Protein AF-A0AAV8V8P8-F1 (afdb_monomer_lite)

InterPro domains:
  IPR036397 Ribonuclease H superfamily [G3DSA:3.30.420.10] (44-244)

Sequence (282 aa):
MKTMDSKDKKLKEDNPQMAYKETILKVTEQTGIGKNTNKIIAEYNRTGQVMEPNLKKLRLSFKEKIDELDKNAIRRKMHEFYRNKELLTLDNVMQAVALYYLDETWINAGDVPEKIWMDTTIKSHRDAFLRDLSTGPANPSGKGKCLIVLHIGSSAGFVPGGLLCFESKKNTADYHDEMNGNTFLDWFKRVLPTLNDNCVIVMDNAPYHSVKMEKIPNTSWRKNEIIDWLPSKGKEIDNTMVKAELLRIVAIEKEKYNKYIIDERPKNRTKLCSDIHHIIEN

Radius of gyration: 30.86 Å; chains: 1; bounding box: 81×38×85 Å

pLDDT: mean 72.91, std 14.62, range [23.72, 94.5]

Foldseek 3Di:
DDALVNVLVVVCVVPVPDDSVVSQVVSCVVPVADPVNSVQVVCCVVPVDRDDPPDDDDDDDPVRVQDVVNVVVVVVVVVVCVVVVHDPDPVVVPVVAFEKEKDKDKAFDQDDPPDDDFDPVQPDPVSCVVVVHDRPDDRPPAQHKIKIWMFMAGPVGTQVLRIDIDIDPDSDPCCDVPPALVVVVVSCVVCVVSDDFQYEYEYAPDVSQQAFPDDQDDPPDDQVVLVVVQVVVVDDDDPVDDSVVSVVVSVVCVVVRSDGPSQVPVPVPGYHYDYPVVVPPD

Organism: NCBI:txid1586481

Secondary structure (DSSP, 8-state):
---HHHHHHHHHHH-TT--HHHHHHHHHHHH---HHHHHHHHHHHHHSS-PPP--------HHHHS-HHHHHHHHHHHHHHHHTT----HHHHHHSSEEEEEEEEEEETT---S-----TT--SHHHHHHTT----SPP--S---EEEEEEEEETTEEPTT--EEEE-SSS-S-GGGTS-HHHHHHHHHHHGGGSPTTEEEEE---TTT--BSSPPP-TTS-HHHHHHHHHHTT----TT--HHHHHHHHHHHHHHH--BHHHHS-TTT-EEEEEHHHHH--

Structure (mmCIF, N/CA/C/O backbone):
data_AF-A0AAV8V8P8-F1
#
_entry.id   AF-A0AAV8V8P8-F1
#
loop_
_atom_site.group_PDB
_atom_site.id
_atom_site.type_symbol
_atom_site.label_atom_id
_atom_site.label_alt_id
_atom_site.label_comp_id
_atom_site.label_asym_id
_atom_site.label_entity_id
_atom_site.label_seq_id
_atom_site.pdbx_PDB_ins_code
_atom_site.Cartn_x
_atom_site.Cartn_y
_atom_site.Cartn_z
_atom_site.occupancy
_atom_site.B_iso_or_equiv
_atom_site.auth_seq_id
_atom_site.auth_comp_id
_atom_site.auth_asym_id
_atom_site.auth_atom_id
_atom_site.pdbx_PDB_model_num
ATOM 1 N N . MET A 1 1 ? 8.733 1.242 51.605 1.00 39.84 1 MET A N 1
ATOM 2 C CA . MET A 1 1 ? 7.415 1.580 51.022 1.00 39.84 1 MET A CA 1
ATOM 3 C C . MET A 1 1 ? 6.427 0.499 51.454 1.00 39.84 1 MET A C 1
ATOM 5 O O . MET A 1 1 ? 6.616 -0.643 51.064 1.00 39.84 1 MET A O 1
ATOM 9 N N . LYS A 1 2 ? 5.470 0.787 52.351 1.00 43.84 2 LYS A N 1
ATOM 10 C CA . LYS A 1 2 ? 4.475 -0.222 52.775 1.00 43.84 2 LYS A CA 1
ATOM 11 C C . LYS A 1 2 ? 3.545 -0.508 51.588 1.00 43.84 2 LYS A C 1
ATOM 13 O O . LYS A 1 2 ? 2.961 0.430 51.051 1.00 43.84 2 LYS A O 1
ATOM 18 N N . THR A 1 3 ? 3.469 -1.762 51.151 1.00 54.25 3 THR A N 1
ATOM 19 C CA . THR A 1 3 ? 2.645 -2.208 50.015 1.00 54.25 3 THR A CA 1
ATOM 20 C C . THR A 1 3 ? 1.151 -2.016 50.312 1.00 54.25 3 THR A C 1
ATOM 22 O O . THR A 1 3 ? 0.749 -2.006 51.477 1.00 54.25 3 THR A O 1
ATOM 25 N N . MET A 1 4 ? 0.308 -1.862 49.280 1.00 54.81 4 MET A N 1
ATOM 26 C CA . MET A 1 4 ? -1.157 -1.782 49.454 1.00 54.81 4 MET A CA 1
ATOM 27 C C . MET A 1 4 ? -1.722 -2.989 50.206 1.00 54.81 4 MET A C 1
ATOM 29 O O . MET A 1 4 ? -2.633 -2.814 50.998 1.00 54.81 4 MET A O 1
ATOM 33 N N . ASP A 1 5 ? -1.080 -4.152 50.098 1.00 58.19 5 ASP A N 1
ATOM 34 C CA . ASP A 1 5 ? -1.428 -5.375 50.830 1.00 58.19 5 ASP A CA 1
ATOM 35 C C . ASP A 1 5 ? -1.358 -5.206 52.369 1.00 58.19 5 ASP A C 1
ATOM 37 O O . ASP A 1 5 ? -2.164 -5.759 53.116 1.00 58.19 5 ASP A O 1
ATOM 41 N N . SER A 1 6 ? -0.447 -4.354 52.862 1.00 61.56 6 SER A N 1
ATOM 42 C CA . SER A 1 6 ? -0.370 -3.961 54.279 1.00 61.56 6 SER A CA 1
ATOM 43 C C . SER A 1 6 ? -1.473 -2.977 54.685 1.00 61.56 6 SER A C 1
ATOM 45 O O . SER A 1 6 ? -1.826 -2.928 55.864 1.00 61.56 6 SER A O 1
ATOM 47 N N . LYS A 1 7 ? -1.988 -2.169 53.752 1.00 66.06 7 LYS A N 1
ATOM 48 C CA . LYS A 1 7 ? -3.050 -1.185 54.011 1.00 66.06 7 LYS A CA 1
ATOM 49 C C . LYS A 1 7 ? -4.440 -1.807 53.883 1.00 66.06 7 LYS A C 1
ATOM 51 O O . LYS A 1 7 ? -5.289 -1.506 54.709 1.00 66.06 7 LYS A O 1
ATOM 56 N N . ASP A 1 8 ? -4.637 -2.707 52.921 1.00 68.12 8 ASP A N 1
ATOM 57 C CA . ASP A 1 8 ? -5.865 -3.481 52.722 1.00 68.12 8 ASP A CA 1
ATOM 58 C C . ASP A 1 8 ? -6.156 -4.373 53.938 1.00 68.12 8 ASP A C 1
ATOM 60 O O . ASP A 1 8 ? -7.276 -4.368 54.446 1.00 68.12 8 ASP A O 1
ATOM 64 N N . LYS A 1 9 ? -5.139 -5.087 54.456 1.00 69.00 9 LYS A N 1
ATOM 65 C CA . LYS A 1 9 ? -5.263 -5.887 55.690 1.00 69.00 9 LYS A CA 1
ATOM 66 C C . LYS A 1 9 ? -5.630 -5.027 56.893 1.00 69.00 9 LYS A C 1
ATOM 68 O O . LYS A 1 9 ? -6.594 -5.343 57.579 1.00 69.00 9 LYS A O 1
ATOM 73 N N . LYS A 1 10 ? -4.939 -3.898 57.075 1.00 73.50 10 LYS A N 1
ATOM 74 C CA . LYS A 1 10 ? -5.210 -2.968 58.175 1.00 73.50 10 LYS A CA 1
ATOM 75 C C . LYS A 1 10 ? -6.616 -2.353 58.092 1.00 73.50 10 LYS A C 1
ATOM 77 O O . LYS A 1 10 ? -7.323 -2.324 59.087 1.00 73.50 10 LYS A O 1
ATOM 82 N N . LEU A 1 11 ? -7.075 -1.940 56.904 1.00 71.69 11 LEU A N 1
ATOM 83 C CA . LEU A 1 11 ? -8.433 -1.402 56.722 1.00 71.69 11 LEU A CA 1
ATOM 84 C C . LEU A 1 11 ? -9.529 -2.431 57.023 1.00 71.69 11 LEU A C 1
ATOM 86 O O . LEU A 1 11 ? -10.612 -2.055 57.470 1.00 71.69 11 LEU A O 1
ATOM 90 N N . LYS A 1 12 ? -9.266 -3.707 56.728 1.00 70.75 12 LYS A N 1
ATOM 91 C CA . LYS A 1 12 ? -10.207 -4.808 56.949 1.00 70.75 12 LYS A CA 1
ATOM 92 C C . LYS A 1 12 ? -10.205 -5.286 58.405 1.00 70.75 12 LYS A C 1
ATOM 94 O O . LYS A 1 12 ? -11.252 -5.690 58.895 1.00 70.75 12 LYS A O 1
ATOM 99 N N . GLU A 1 13 ? -9.064 -5.196 59.089 1.00 76.12 13 GLU A N 1
ATOM 100 C CA . GLU A 1 13 ? -8.956 -5.358 60.546 1.00 76.12 13 GLU A CA 1
ATOM 101 C C . GLU A 1 13 ? -9.718 -4.244 61.281 1.00 76.12 13 GLU A C 1
ATOM 103 O O . GLU A 1 13 ? -10.496 -4.537 62.185 1.00 76.12 13 GLU A O 1
ATOM 108 N N . ASP A 1 14 ? -9.581 -2.993 60.827 1.00 78.25 14 ASP A N 1
ATOM 109 C CA . ASP A 1 14 ? -10.276 -1.836 61.407 1.00 78.25 14 ASP A CA 1
ATOM 110 C C . ASP A 1 14 ? -11.789 -1.819 61.077 1.00 78.25 14 ASP A C 1
ATOM 112 O O . ASP A 1 14 ? -12.570 -1.196 61.793 1.00 78.25 14 ASP A O 1
ATOM 116 N N . ASN A 1 15 ? -12.230 -2.480 59.994 1.00 77.94 15 ASN A N 1
ATOM 117 C CA . ASN A 1 15 ? -13.639 -2.545 59.569 1.00 77.94 15 ASN A CA 1
ATOM 118 C C . ASN A 1 15 ? -14.031 -3.942 59.031 1.00 77.94 15 ASN A C 1
ATOM 120 O O . ASN A 1 15 ? -14.140 -4.129 57.813 1.00 77.94 15 ASN A O 1
ATOM 124 N N . PRO A 1 16 ? -14.327 -4.918 59.910 1.00 75.75 16 PRO A N 1
ATOM 125 C CA . PRO A 1 16 ? -14.522 -6.323 59.524 1.00 75.75 16 PRO A CA 1
ATOM 126 C C . PRO A 1 16 ? -15.724 -6.589 58.602 1.00 75.75 16 PRO A C 1
ATOM 128 O O . PRO A 1 16 ? -15.720 -7.548 57.835 1.00 75.75 16 PRO A O 1
ATOM 131 N N . GLN A 1 17 ? -16.754 -5.740 58.676 1.00 81.19 17 GLN A N 1
ATOM 132 C CA . GLN A 1 17 ? -18.004 -5.845 57.905 1.00 81.19 17 GLN A CA 1
ATOM 133 C C . GLN A 1 17 ? -17.914 -5.195 56.509 1.00 81.19 17 GLN A C 1
ATOM 135 O O . GLN A 1 17 ? -18.845 -5.304 55.715 1.00 81.19 17 GLN A O 1
ATOM 140 N N . MET A 1 18 ? -16.814 -4.501 56.195 1.00 76.88 18 MET A N 1
ATOM 141 C CA . MET A 1 18 ? -16.656 -3.781 54.931 1.00 76.88 18 MET A CA 1
ATOM 142 C C . MET A 1 18 ? -16.593 -4.744 53.742 1.00 76.88 18 MET A C 1
ATOM 144 O O . MET A 1 18 ? -15.775 -5.669 53.701 1.00 76.88 18 MET A O 1
ATOM 148 N N . ALA A 1 19 ? -17.406 -4.475 52.718 1.00 76.12 19 ALA A N 1
ATOM 149 C CA . ALA A 1 19 ? -17.355 -5.234 51.481 1.00 76.12 19 ALA A CA 1
ATOM 150 C C . ALA A 1 19 ? -15.997 -5.035 50.792 1.00 76.12 19 ALA A C 1
ATOM 152 O O . ALA A 1 19 ? -15.529 -3.916 50.594 1.00 76.12 19 ALA A O 1
ATOM 153 N N . TYR A 1 20 ? -15.384 -6.126 50.332 1.00 71.69 20 TYR A N 1
ATOM 154 C CA . TYR A 1 20 ? -14.058 -6.105 49.700 1.00 71.69 20 TYR A CA 1
ATOM 155 C C . TYR A 1 20 ? -13.953 -5.113 48.524 1.00 71.69 20 TYR A C 1
ATOM 157 O O . TYR A 1 20 ? -12.911 -4.502 48.291 1.00 71.69 20 TYR A O 1
ATOM 165 N N . LYS A 1 21 ? -15.056 -4.906 47.790 1.00 72.94 21 LYS A N 1
ATOM 166 C CA . LYS A 1 21 ? -15.136 -3.925 46.699 1.00 72.94 21 LYS A CA 1
ATOM 167 C C . LYS A 1 21 ? -14.911 -2.490 47.195 1.00 72.94 21 LYS A C 1
ATOM 169 O O . LYS A 1 21 ? -14.215 -1.741 46.511 1.00 72.94 21 LYS A O 1
ATOM 174 N N . GLU A 1 22 ? -15.459 -2.144 48.358 1.00 76.81 22 GLU A N 1
ATOM 175 C CA . GLU A 1 22 ? -15.323 -0.833 49.004 1.00 76.81 22 GLU A CA 1
ATOM 176 C C . GLU A 1 22 ? -13.938 -0.647 49.618 1.00 76.81 22 GLU A C 1
ATOM 178 O O . GLU A 1 22 ? -13.358 0.430 49.487 1.00 76.81 22 GLU A O 1
ATOM 183 N N . THR A 1 23 ? -13.365 -1.705 50.205 1.00 73.12 23 THR A N 1
ATOM 184 C CA . THR A 1 23 ? -11.986 -1.680 50.717 1.00 73.12 23 THR A CA 1
ATOM 185 C C . THR A 1 23 ? -11.019 -1.273 49.617 1.00 73.12 23 THR A C 1
ATOM 187 O O . THR A 1 23 ? -10.239 -0.340 49.792 1.00 73.12 23 THR A O 1
ATOM 190 N N . ILE A 1 24 ? -11.124 -1.897 48.438 1.00 70.00 24 ILE A N 1
ATOM 191 C CA . ILE A 1 24 ? -10.197 -1.564 47.361 1.00 70.00 24 ILE A CA 1
ATOM 192 C C . ILE A 1 24 ? -10.459 -0.169 46.778 1.00 70.00 24 ILE A C 1
ATOM 194 O O . ILE A 1 24 ? -9.511 0.480 46.345 1.00 70.00 24 ILE A O 1
ATOM 198 N N . LEU A 1 25 ? -11.705 0.318 46.754 1.00 74.31 25 LEU A N 1
ATOM 199 C CA . LEU A 1 25 ? -11.990 1.698 46.335 1.00 74.31 25 LEU A CA 1
ATOM 200 C C . LEU A 1 25 ? -11.293 2.702 47.262 1.00 74.31 25 LEU A C 1
ATOM 202 O O . LEU A 1 25 ? -10.517 3.522 46.779 1.00 74.31 25 LEU A O 1
ATOM 206 N N . LYS A 1 26 ? -11.448 2.547 48.583 1.00 75.31 26 LYS A N 1
ATOM 207 C CA . LYS A 1 26 ? -10.780 3.402 49.580 1.00 75.31 26 LYS A CA 1
ATOM 208 C C . LYS A 1 26 ? -9.260 3.322 49.500 1.00 75.31 26 LYS A C 1
ATOM 210 O O . LYS A 1 26 ? -8.575 4.333 49.622 1.00 75.31 26 LYS A O 1
ATOM 215 N N . VAL A 1 27 ? -8.706 2.132 49.279 1.00 71.25 27 VAL A N 1
ATOM 216 C CA .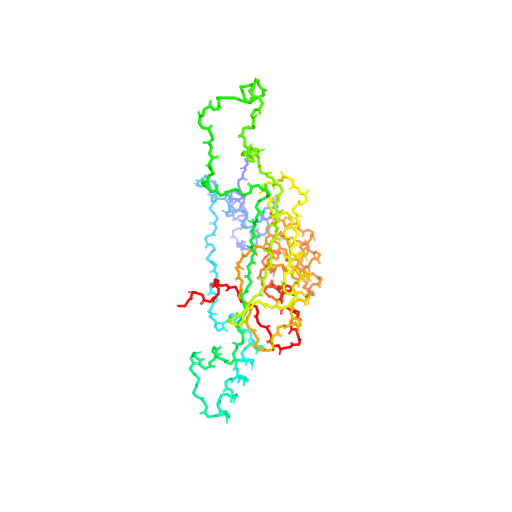 VAL A 1 27 ? -7.251 1.962 49.183 1.00 71.25 27 VAL A CA 1
ATOM 217 C C . VAL A 1 27 ? -6.719 2.508 47.854 1.00 71.25 27 VAL A C 1
ATOM 219 O O . VAL A 1 27 ? -5.645 3.108 47.841 1.00 71.25 27 VAL A O 1
ATOM 222 N N . THR A 1 28 ? -7.496 2.433 46.769 1.00 72.12 28 THR A N 1
ATOM 223 C CA . THR A 1 28 ? -7.194 3.116 45.496 1.00 72.12 28 THR A CA 1
ATOM 224 C C . THR A 1 28 ? -7.198 4.637 45.678 1.00 72.12 28 THR A C 1
ATOM 226 O O . THR A 1 28 ? -6.246 5.287 45.258 1.00 72.12 28 THR A O 1
ATOM 229 N N . GLU A 1 29 ? -8.193 5.205 46.366 1.00 75.38 29 GLU A N 1
ATOM 230 C CA . GLU A 1 29 ? -8.259 6.645 46.677 1.00 75.38 29 GLU A CA 1
ATOM 231 C C . GLU A 1 29 ? -7.086 7.113 47.550 1.00 75.38 29 GLU A C 1
ATOM 233 O O . GLU A 1 29 ? -6.469 8.135 47.268 1.00 75.38 29 GLU A O 1
ATOM 238 N N . GLN A 1 30 ? -6.721 6.346 48.582 1.00 72.81 30 GLN A N 1
ATOM 239 C CA . GLN A 1 30 ? -5.635 6.707 49.504 1.00 72.81 30 GLN A CA 1
ATOM 240 C C . GLN A 1 30 ? -4.229 6.581 48.909 1.00 72.81 30 GLN A C 1
ATOM 242 O O . GLN A 1 30 ? -3.272 7.123 49.465 1.00 72.81 30 GLN A O 1
ATOM 247 N N . THR A 1 31 ? -4.059 5.791 47.850 1.00 69.94 31 THR A N 1
ATOM 248 C CA . THR A 1 31 ? -2.734 5.501 47.277 1.00 69.94 31 THR A CA 1
ATOM 249 C C . THR A 1 31 ? -2.553 6.017 45.859 1.00 69.94 31 THR A C 1
ATOM 251 O O . THR A 1 31 ? -1.415 6.114 45.410 1.00 69.94 31 THR A O 1
ATOM 254 N N . GLY A 1 32 ? -3.642 6.332 45.155 1.00 70.19 32 GLY A N 1
ATOM 255 C CA . GLY A 1 32 ? -3.633 6.695 43.740 1.00 70.19 32 GLY A CA 1
ATOM 256 C C . GLY A 1 32 ? -3.287 5.537 42.794 1.00 70.19 32 GLY A C 1
ATOM 257 O O . GLY A 1 32 ? -3.106 5.764 41.600 1.00 70.19 32 GLY A O 1
ATOM 258 N N . ILE A 1 33 ? -3.168 4.299 43.289 1.00 68.94 33 ILE A N 1
ATOM 259 C CA . ILE A 1 33 ? -2.729 3.139 42.501 1.00 68.94 33 ILE A CA 1
ATOM 260 C C . ILE A 1 33 ? -3.937 2.250 42.183 1.00 68.94 33 ILE A C 1
ATOM 262 O O . ILE A 1 33 ? -4.624 1.758 43.073 1.00 68.94 33 ILE A O 1
ATOM 266 N N . GLY A 1 34 ? -4.198 2.015 40.895 1.00 68.56 34 GLY A N 1
ATOM 267 C CA . GLY A 1 34 ? -5.320 1.187 40.444 1.00 68.56 34 GLY A CA 1
ATOM 268 C C . GLY A 1 34 ? -5.147 -0.317 40.714 1.00 68.56 34 GLY A C 1
ATOM 269 O O . GLY A 1 34 ? -4.036 -0.848 40.763 1.00 68.56 34 GLY A O 1
ATOM 270 N N . LYS A 1 35 ? -6.274 -1.043 40.797 1.00 65.94 35 LYS A N 1
ATOM 271 C CA . LYS A 1 35 ? -6.347 -2.505 41.036 1.00 65.94 35 LYS A CA 1
ATOM 272 C C . LYS A 1 35 ? -5.410 -3.348 40.164 1.00 65.94 35 LYS A C 1
ATOM 274 O O . LYS A 1 35 ? -4.769 -4.269 40.663 1.00 65.94 35 LYS A O 1
ATOM 279 N N . ASN A 1 36 ? -5.351 -3.062 38.864 1.00 64.06 36 ASN A N 1
ATOM 280 C CA . ASN A 1 36 ? -4.529 -3.830 37.925 1.00 64.06 36 ASN A CA 1
ATOM 281 C C . ASN A 1 36 ? -3.036 -3.536 38.107 1.00 64.06 36 ASN A C 1
ATOM 283 O O . ASN A 1 36 ? -2.225 -4.454 38.040 1.00 64.06 36 ASN A O 1
ATOM 287 N N . THR A 1 37 ? -2.685 -2.289 38.424 1.00 66.31 37 THR A N 1
ATOM 288 C CA . THR A 1 37 ? -1.310 -1.876 38.724 1.00 66.31 37 THR A CA 1
ATOM 289 C C . THR A 1 37 ? -0.774 -2.604 39.953 1.00 66.31 37 THR A C 1
ATOM 291 O O . THR A 1 37 ? 0.359 -3.065 39.943 1.00 66.31 37 THR A O 1
ATOM 294 N N . ASN A 1 38 ? -1.606 -2.816 40.976 1.00 66.75 38 ASN A N 1
ATOM 295 C CA . ASN A 1 38 ? -1.227 -3.627 42.134 1.00 66.75 38 ASN A CA 1
ATOM 296 C C . ASN A 1 38 ? -0.949 -5.085 41.801 1.00 66.75 38 ASN A C 1
ATOM 298 O O . ASN A 1 38 ? -0.003 -5.650 42.340 1.00 66.75 38 ASN A O 1
ATOM 302 N N . LYS A 1 39 ? -1.758 -5.702 40.932 1.00 67.81 39 LYS A N 1
ATOM 303 C CA . LYS A 1 39 ? -1.506 -7.082 40.497 1.00 67.81 39 LYS A CA 1
ATOM 304 C C . LYS A 1 39 ? -0.151 -7.190 39.802 1.00 67.81 39 LYS A C 1
ATOM 306 O O . LYS A 1 39 ? 0.613 -8.090 40.125 1.00 67.81 39 LYS A O 1
ATOM 311 N N . ILE A 1 40 ? 0.164 -6.221 38.942 1.00 68.56 40 ILE A N 1
ATOM 312 C CA . ILE A 1 40 ? 1.447 -6.131 38.235 1.00 68.56 40 ILE A CA 1
ATOM 313 C C . ILE A 1 40 ? 2.608 -5.913 39.222 1.00 68.56 40 ILE A C 1
ATOM 315 O O . ILE A 1 40 ? 3.623 -6.596 39.141 1.00 68.56 40 ILE A O 1
ATOM 319 N N . ILE A 1 41 ? 2.455 -5.013 40.199 1.00 69.75 41 ILE A N 1
ATOM 320 C CA . ILE A 1 41 ? 3.472 -4.759 41.236 1.00 69.75 41 ILE A CA 1
ATOM 321 C C . ILE A 1 41 ? 3.673 -5.992 42.131 1.00 69.75 41 ILE A C 1
ATOM 323 O O . ILE A 1 41 ? 4.802 -6.316 42.490 1.00 69.75 41 ILE A O 1
ATOM 327 N N . ALA A 1 42 ? 2.600 -6.694 42.500 1.00 70.81 42 ALA A N 1
ATOM 328 C CA . ALA A 1 42 ? 2.674 -7.914 43.300 1.00 70.81 42 ALA A CA 1
ATOM 329 C C . ALA A 1 42 ? 3.352 -9.060 42.533 1.00 70.81 42 ALA A C 1
ATOM 331 O O . ALA A 1 42 ? 4.157 -9.791 43.107 1.00 70.81 42 ALA A O 1
ATOM 332 N N . GLU A 1 43 ? 3.068 -9.193 41.236 1.00 73.69 43 GLU A N 1
ATOM 333 C CA . GLU A 1 43 ? 3.738 -10.141 40.344 1.00 73.69 43 GLU A CA 1
ATOM 334 C C . GLU A 1 43 ? 5.238 -9.844 40.235 1.00 73.69 43 GLU A C 1
ATOM 336 O O . GLU A 1 43 ? 6.054 -10.745 40.454 1.00 73.69 43 GLU A O 1
ATOM 341 N N . TYR A 1 44 ? 5.593 -8.575 40.018 1.00 74.25 44 TYR A N 1
ATOM 342 C CA . TYR A 1 44 ? 6.978 -8.112 39.974 1.00 74.25 44 TYR A CA 1
ATOM 343 C C . TYR A 1 44 ? 7.717 -8.374 41.290 1.00 74.25 44 TYR A C 1
ATOM 345 O O . TYR A 1 44 ? 8.795 -8.959 41.287 1.00 74.25 44 TYR A O 1
ATOM 353 N N . ASN A 1 45 ? 7.121 -8.022 42.433 1.00 74.06 45 ASN A N 1
ATOM 354 C CA . ASN A 1 45 ? 7.734 -8.244 43.746 1.00 74.06 45 ASN A CA 1
ATOM 355 C C . ASN A 1 45 ? 7.938 -9.734 44.066 1.00 74.06 45 ASN A C 1
ATOM 357 O O . ASN A 1 45 ? 8.834 -10.072 44.834 1.00 74.06 45 ASN A O 1
ATOM 361 N N . ARG A 1 46 ? 7.108 -10.626 43.506 1.00 73.62 46 ARG A N 1
ATOM 362 C CA . ARG A 1 46 ? 7.202 -12.076 43.730 1.00 73.62 46 ARG A CA 1
ATOM 363 C C . ARG A 1 46 ? 8.223 -12.754 42.821 1.00 73.62 46 ARG A C 1
ATOM 365 O O . ARG A 1 46 ? 8.847 -13.723 43.236 1.00 73.62 46 ARG A O 1
ATOM 372 N N . THR A 1 47 ? 8.333 -12.309 41.574 1.00 74.62 47 THR A N 1
ATOM 373 C CA . THR A 1 47 ? 9.062 -13.043 40.524 1.00 74.62 47 THR A CA 1
ATOM 374 C C . THR A 1 47 ? 10.277 -12.297 39.979 1.00 74.62 47 THR A C 1
ATOM 376 O O . THR A 1 47 ? 11.077 -12.884 39.258 1.00 74.62 47 THR A O 1
ATOM 379 N N . GLY A 1 48 ? 10.435 -11.016 40.319 1.00 74.75 48 GLY A N 1
ATOM 380 C CA . GLY A 1 48 ? 11.484 -10.144 39.789 1.00 74.75 48 GLY A CA 1
ATOM 381 C C . GLY A 1 48 ? 11.277 -9.724 38.330 1.00 74.75 48 GLY A C 1
ATOM 382 O O . GLY A 1 48 ? 12.102 -8.985 37.799 1.00 74.75 48 GLY A O 1
ATOM 383 N N . GLN A 1 49 ? 10.202 -10.172 37.671 1.00 68.69 49 GLN A N 1
ATOM 384 C CA . GLN A 1 49 ? 9.871 -9.852 36.281 1.00 68.69 49 GLN A CA 1
ATOM 385 C C . GLN A 1 49 ? 8.360 -9.613 36.136 1.00 68.69 49 GLN A C 1
ATOM 387 O O . GLN A 1 49 ? 7.564 -10.126 36.914 1.00 68.69 49 GLN A O 1
ATOM 392 N N . VAL A 1 50 ? 7.949 -8.806 35.156 1.00 68.69 50 VAL A N 1
ATOM 393 C CA . VAL A 1 50 ? 6.537 -8.689 34.750 1.00 68.69 50 VAL A CA 1
ATOM 394 C C . VAL A 1 50 ? 6.403 -9.410 33.423 1.00 68.69 50 VAL A C 1
ATOM 396 O O . VAL A 1 50 ? 7.067 -9.026 32.460 1.00 68.69 50 VAL A O 1
ATOM 399 N N . MET A 1 51 ? 5.575 -10.450 33.363 1.00 56.59 51 MET A N 1
ATOM 400 C CA . MET A 1 51 ? 5.333 -11.146 32.106 1.00 56.59 51 MET A CA 1
ATOM 401 C C . MET A 1 51 ? 4.207 -10.477 31.325 1.00 56.59 51 MET A C 1
ATOM 403 O O . MET A 1 51 ? 3.132 -10.197 31.858 1.00 56.59 51 MET A O 1
ATOM 407 N N . GLU A 1 52 ? 4.434 -10.232 30.035 1.00 55.22 52 GLU A N 1
ATOM 408 C CA . GLU A 1 52 ? 3.356 -9.788 29.159 1.00 55.22 52 GLU A CA 1
ATOM 409 C C . GLU A 1 52 ? 2.303 -10.900 29.014 1.00 55.22 52 GLU A C 1
ATOM 411 O O . GLU A 1 52 ? 2.649 -12.072 28.821 1.00 55.22 52 GLU A O 1
ATOM 416 N N . PRO A 1 53 ? 1.002 -10.571 29.098 1.00 59.09 53 PRO A N 1
ATOM 417 C CA . PRO A 1 53 ? -0.045 -11.549 28.868 1.00 59.09 53 PRO A CA 1
ATOM 418 C C . PRO A 1 53 ? 0.039 -12.066 27.427 1.00 59.09 53 PRO A C 1
ATOM 420 O O . PRO A 1 53 ? 0.046 -11.287 26.476 1.00 59.09 53 PRO A O 1
ATOM 423 N N . ASN A 1 54 ? 0.050 -13.391 27.266 1.00 52.00 54 ASN A N 1
ATOM 424 C CA . ASN A 1 54 ? 0.032 -14.054 25.961 1.00 52.00 54 ASN A CA 1
ATOM 425 C C . ASN A 1 54 ? -1.298 -13.789 25.227 1.00 52.00 54 ASN A C 1
ATOM 427 O O . ASN A 1 54 ? -2.241 -14.582 25.294 1.00 52.00 54 ASN A O 1
ATOM 431 N N . LEU A 1 55 ? -1.383 -12.666 24.515 1.00 54.84 55 LEU A N 1
ATOM 432 C CA . LEU A 1 55 ? -2.493 -12.343 23.623 1.00 54.84 55 LEU A CA 1
ATOM 433 C C . LEU A 1 55 ? -2.324 -13.132 22.317 1.00 54.84 55 LEU A C 1
ATOM 435 O O . LEU A 1 55 ? -1.475 -12.812 21.487 1.00 54.84 55 LEU A O 1
ATOM 439 N N . LYS A 1 56 ? -3.143 -14.166 22.100 1.00 49.19 56 LYS A N 1
ATOM 440 C CA . LYS A 1 56 ? -3.207 -14.840 20.794 1.00 49.19 56 LYS A CA 1
ATOM 441 C C . LYS A 1 56 ? -3.957 -13.946 19.804 1.00 49.19 56 LYS A C 1
ATOM 443 O O . LYS A 1 56 ? -5.102 -13.574 20.051 1.00 49.19 56 LYS A O 1
ATOM 448 N N . LYS A 1 57 ? -3.321 -13.615 18.675 1.00 48.19 57 LYS A N 1
ATOM 449 C CA . LYS A 1 57 ? -3.965 -12.909 17.556 1.00 48.19 57 LYS A CA 1
ATOM 450 C C . LYS A 1 57 ? -5.171 -13.731 17.092 1.00 48.19 57 LYS A C 1
ATOM 452 O O . LYS A 1 57 ? -5.007 -14.887 16.704 1.00 48.19 57 LYS A O 1
ATOM 457 N N . LEU A 1 58 ? -6.369 -13.149 17.147 1.00 52.28 58 LEU A N 1
ATOM 458 C CA . LEU A 1 58 ? -7.580 -13.795 16.647 1.00 52.28 58 LEU A CA 1
ATOM 459 C C . LEU A 1 58 ? -7.430 -13.961 15.126 1.00 52.28 58 LEU A C 1
ATOM 461 O O . LEU A 1 58 ? -7.402 -12.974 14.390 1.00 52.28 58 LEU A O 1
ATOM 465 N N . ARG A 1 59 ? -7.256 -15.196 14.652 1.00 50.72 59 ARG A N 1
ATOM 466 C CA . ARG A 1 59 ? -7.294 -15.494 13.218 1.00 50.72 59 ARG A CA 1
ATOM 467 C C . ARG A 1 59 ? -8.758 -15.612 12.813 1.00 50.72 59 ARG A C 1
ATOM 469 O O . ARG A 1 59 ? -9.409 -16.586 13.168 1.00 50.72 59 ARG A O 1
ATOM 476 N N . LEU A 1 60 ? -9.255 -14.606 12.102 1.00 57.00 60 LEU A N 1
ATOM 477 C CA . LEU A 1 60 ? -10.579 -14.641 11.486 1.00 57.00 60 LEU A CA 1
ATOM 478 C C . LEU A 1 60 ? -10.611 -15.703 10.382 1.00 57.00 60 LEU A C 1
ATOM 480 O O . LEU A 1 60 ? -9.647 -15.846 9.619 1.00 57.00 60 LEU A O 1
ATOM 484 N N . SER A 1 61 ? -11.717 -16.434 10.295 1.00 54.44 61 SER A N 1
ATOM 485 C CA . SER A 1 61 ? -11.985 -17.377 9.211 1.00 54.44 61 SER A CA 1
ATOM 486 C C . SER A 1 6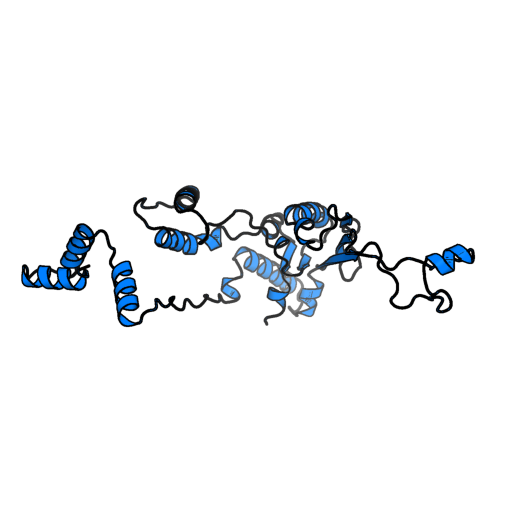1 ? -12.215 -16.640 7.888 1.00 54.44 61 SER A C 1
ATOM 488 O O . SER A 1 61 ? -12.578 -15.465 7.860 1.00 54.44 61 SER A O 1
ATOM 490 N N . PHE A 1 62 ? -12.039 -17.333 6.762 1.00 53.94 62 PHE A N 1
ATOM 491 C CA . PHE A 1 62 ? -12.245 -16.768 5.421 1.00 53.94 62 PHE A CA 1
ATOM 492 C C . PHE A 1 62 ? -13.615 -16.083 5.257 1.00 53.94 62 PHE A C 1
ATOM 494 O O . PHE A 1 62 ? -13.699 -14.981 4.724 1.00 53.94 62 PHE A O 1
ATOM 501 N N . LYS A 1 63 ? -14.686 -16.677 5.803 1.00 57.50 63 LYS A N 1
ATOM 502 C CA . LYS A 1 63 ? -16.041 -16.096 5.768 1.00 57.50 63 LYS A CA 1
ATOM 503 C C . LYS A 1 63 ? -16.174 -14.782 6.537 1.00 57.50 63 LYS A C 1
ATOM 505 O O . LYS A 1 63 ? -17.056 -13.995 6.211 1.00 57.50 63 LYS A O 1
ATOM 510 N N . GLU A 1 64 ? -15.349 -14.581 7.559 1.00 59.06 64 GLU A N 1
ATOM 511 C CA . GLU A 1 64 ? -15.332 -13.367 8.381 1.00 59.06 64 GLU A CA 1
ATOM 512 C C . GLU A 1 64 ? -14.438 -12.278 7.774 1.00 59.06 64 GLU A C 1
ATOM 514 O O . GLU A 1 64 ? -14.609 -11.109 8.102 1.00 59.06 64 GLU A O 1
ATOM 519 N N . LYS A 1 65 ? -13.508 -12.652 6.882 1.00 59.59 65 LYS A N 1
ATOM 520 C CA . LYS A 1 65 ? -12.660 -11.714 6.129 1.00 59.59 65 LYS A CA 1
ATOM 521 C C . LYS A 1 65 ? -13.365 -11.110 4.913 1.00 59.59 65 LYS A C 1
ATOM 523 O O . LYS A 1 65 ? -13.019 -10.007 4.521 1.00 59.59 65 LYS A O 1
ATOM 528 N N . ILE A 1 66 ? -14.311 -11.838 4.320 1.00 63.94 66 ILE A N 1
ATOM 529 C CA . ILE A 1 66 ? -15.069 -11.391 3.146 1.00 63.94 66 ILE A CA 1
ATOM 530 C C . ILE A 1 66 ? -16.269 -10.567 3.608 1.00 63.94 66 ILE A C 1
ATOM 532 O O . ILE A 1 66 ? -17.149 -11.081 4.312 1.00 63.94 66 ILE A O 1
ATOM 536 N N . ASP A 1 67 ? -16.329 -9.305 3.189 1.00 67.69 67 ASP A N 1
ATOM 537 C CA . ASP A 1 67 ? -17.440 -8.424 3.534 1.00 67.69 67 ASP A CA 1
ATOM 538 C C . ASP A 1 67 ? -18.718 -8.753 2.722 1.00 67.69 67 ASP A C 1
ATOM 540 O O . ASP A 1 67 ? -18.733 -9.603 1.827 1.00 67.69 67 ASP A O 1
ATOM 544 N N . GLU A 1 68 ? -19.858 -8.136 3.052 1.00 66.44 68 GLU A N 1
ATOM 545 C CA . GLU A 1 68 ? -21.096 -8.393 2.293 1.00 66.44 68 GLU A CA 1
ATOM 546 C C . GLU A 1 68 ? -21.051 -7.864 0.851 1.00 66.44 68 GLU A C 1
ATOM 548 O O . GLU A 1 68 ? -21.780 -8.370 -0.006 1.00 66.44 68 GLU A O 1
ATOM 553 N N . LEU A 1 69 ? -20.210 -6.875 0.547 1.00 56.03 69 LEU A N 1
ATOM 554 C CA . LEU A 1 69 ? -20.046 -6.367 -0.814 1.00 56.03 69 LEU A CA 1
ATOM 555 C C . LEU A 1 69 ? -19.305 -7.393 -1.679 1.00 56.03 69 LEU A C 1
ATOM 557 O O . LEU A 1 69 ? -19.779 -7.710 -2.773 1.00 56.03 69 LEU A O 1
ATOM 561 N N . ASP A 1 70 ? -18.234 -7.981 -1.157 1.00 64.25 70 ASP A N 1
ATOM 562 C CA . ASP A 1 70 ? -17.464 -9.052 -1.782 1.00 64.25 70 ASP A CA 1
ATOM 563 C C . ASP A 1 70 ? -18.327 -10.301 -1.979 1.00 64.25 70 ASP A C 1
ATOM 565 O O . ASP A 1 70 ? -18.386 -10.861 -3.078 1.00 64.25 70 ASP A O 1
ATOM 569 N N . LYS A 1 71 ? -19.108 -10.698 -0.961 1.00 67.25 71 LYS A N 1
ATOM 570 C CA . LYS A 1 71 ? -20.082 -11.799 -1.103 1.00 67.25 71 LYS A CA 1
ATOM 571 C C . LYS A 1 71 ? -21.102 -11.513 -2.200 1.00 67.25 71 LYS A C 1
ATOM 573 O O . LYS A 1 71 ? -21.484 -12.426 -2.932 1.00 67.25 71 LYS A O 1
ATOM 578 N N . ASN A 1 72 ? -21.550 -10.266 -2.340 1.00 64.56 72 ASN A N 1
ATOM 579 C CA . ASN A 1 72 ? -22.475 -9.874 -3.401 1.00 64.56 72 ASN A CA 1
ATOM 580 C C . ASN A 1 72 ? -21.818 -9.877 -4.788 1.00 64.56 72 ASN A C 1
ATOM 582 O O . ASN A 1 72 ? -22.477 -10.252 -5.761 1.00 64.56 72 ASN A O 1
ATOM 586 N N . ALA A 1 73 ? -20.539 -9.512 -4.899 1.00 65.00 73 ALA A N 1
ATOM 587 C CA . ALA A 1 73 ? -19.778 -9.632 -6.141 1.00 65.00 73 ALA A CA 1
ATOM 588 C C . ALA A 1 73 ? -19.620 -11.104 -6.558 1.00 65.00 73 ALA A C 1
ATOM 590 O O . ALA A 1 73 ? -19.943 -11.456 -7.696 1.00 65.00 73 ALA A O 1
ATOM 591 N N . ILE A 1 74 ? -19.251 -11.976 -5.612 1.00 72.12 74 ILE A N 1
ATOM 592 C CA . ILE A 1 74 ? -19.167 -13.428 -5.822 1.00 72.12 74 ILE A CA 1
ATOM 593 C C . ILE A 1 74 ? -20.530 -13.986 -6.249 1.00 72.12 74 ILE A C 1
ATOM 595 O O . ILE A 1 74 ? -20.613 -14.676 -7.264 1.00 72.12 74 ILE A O 1
ATOM 599 N N . ARG A 1 75 ? -21.622 -13.636 -5.548 1.00 74.38 75 ARG A N 1
ATOM 600 C CA . ARG A 1 75 ? -22.988 -14.049 -5.931 1.00 74.38 75 ARG A CA 1
ATOM 601 C C . ARG A 1 75 ? -23.337 -13.607 -7.345 1.00 74.38 75 ARG A C 1
ATOM 603 O O . ARG A 1 75 ? -23.875 -14.405 -8.102 1.00 74.38 75 ARG A O 1
ATOM 610 N N . ARG A 1 76 ? -23.034 -12.363 -7.729 1.00 71.88 76 ARG A N 1
ATOM 611 C CA . ARG A 1 76 ? -23.307 -11.870 -9.088 1.00 71.88 76 ARG A CA 1
ATOM 612 C C . ARG A 1 76 ? -22.587 -12.699 -10.145 1.00 71.88 76 ARG A C 1
ATOM 614 O O . ARG A 1 76 ? -23.230 -13.085 -11.117 1.00 71.88 76 ARG A O 1
ATOM 621 N N . LYS A 1 77 ? -21.300 -12.996 -9.939 1.00 69.00 77 LYS A N 1
ATOM 622 C CA . LYS A 1 77 ? -20.523 -13.808 -10.881 1.00 69.00 77 LYS A CA 1
ATOM 623 C C . LYS A 1 77 ? -21.038 -15.247 -10.929 1.00 69.00 77 LYS A C 1
ATOM 625 O O . LYS A 1 77 ? -21.253 -15.790 -12.003 1.00 69.00 77 LYS A O 1
ATOM 630 N N . MET A 1 78 ? -21.363 -15.826 -9.777 1.00 71.69 78 MET A N 1
ATOM 631 C CA . MET A 1 78 ? -21.955 -17.161 -9.684 1.00 71.69 78 MET A CA 1
ATOM 632 C C . MET A 1 78 ? -23.320 -17.247 -10.394 1.00 71.69 78 MET A C 1
ATOM 634 O O . MET A 1 78 ? -23.588 -18.207 -11.114 1.00 71.69 78 MET A O 1
ATOM 638 N N . HIS A 1 79 ? -24.167 -16.223 -10.253 1.00 72.88 79 HIS A N 1
ATOM 639 C CA . HIS A 1 79 ? -25.441 -16.123 -10.972 1.00 72.88 79 HIS A CA 1
ATOM 640 C C . HIS A 1 79 ? -25.252 -15.951 -12.486 1.00 72.88 79 HIS A C 1
ATOM 642 O O . HIS A 1 79 ? -26.093 -16.407 -13.255 1.00 72.88 79 HIS A O 1
ATOM 648 N N . GLU A 1 80 ? -24.181 -15.290 -12.924 1.00 76.25 80 GLU A N 1
ATOM 649 C CA . GLU A 1 80 ? -23.825 -15.163 -14.340 1.00 76.25 80 GLU A CA 1
ATOM 650 C C . GLU A 1 80 ? -23.493 -16.531 -14.947 1.00 76.25 80 GLU A C 1
ATOM 652 O O . GLU A 1 80 ? -24.151 -16.929 -15.907 1.00 76.25 80 GLU A O 1
ATOM 657 N N . PHE A 1 81 ? -22.594 -17.298 -14.319 1.00 77.81 81 PHE A N 1
ATOM 658 C CA . PHE A 1 81 ? -22.278 -18.671 -14.737 1.00 77.81 81 PHE A CA 1
ATOM 659 C C . PHE A 1 81 ? -23.518 -19.575 -14.746 1.00 77.81 81 PHE A C 1
ATOM 661 O O . PHE A 1 81 ? -23.752 -20.303 -15.711 1.00 77.81 81 PHE A O 1
ATOM 668 N N . TYR A 1 82 ? -24.374 -19.470 -13.721 1.00 77.00 82 TYR A N 1
ATOM 669 C CA . TYR A 1 82 ? -25.632 -20.218 -13.669 1.00 77.00 82 TYR A CA 1
ATOM 670 C C . TYR A 1 82 ? -26.574 -19.869 -14.833 1.00 77.00 82 TYR A C 1
ATOM 67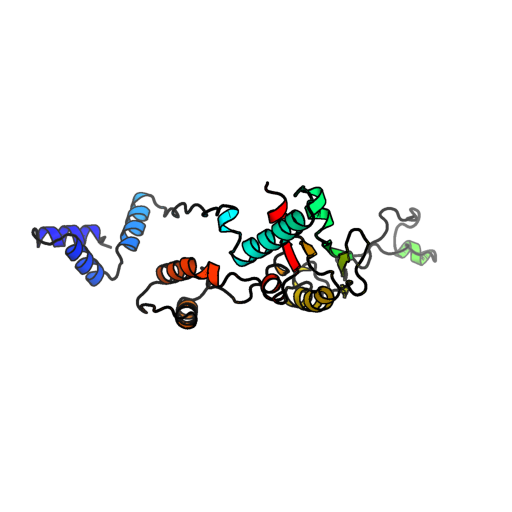2 O O . TYR A 1 82 ? -27.132 -20.769 -15.462 1.00 77.00 82 TYR A O 1
ATOM 680 N N . ARG A 1 83 ? -26.737 -18.577 -15.162 1.00 78.75 83 ARG A N 1
ATOM 681 C CA . ARG A 1 83 ? -27.559 -18.144 -16.309 1.00 78.75 83 ARG A CA 1
ATOM 682 C C . ARG A 1 83 ? -27.002 -18.638 -17.640 1.00 78.75 83 ARG A C 1
ATOM 684 O O . ARG A 1 83 ? -27.787 -18.997 -18.514 1.00 78.75 83 ARG A O 1
ATOM 691 N N . ASN A 1 84 ? -25.680 -18.700 -17.761 1.00 81.19 84 ASN A N 1
ATOM 692 C CA . ASN A 1 84 ? -24.994 -19.177 -18.959 1.00 81.19 84 ASN A CA 1
ATOM 693 C C . ASN A 1 84 ? -24.931 -20.715 -19.045 1.00 81.19 84 ASN A C 1
ATOM 695 O O . ASN A 1 84 ? -24.483 -21.245 -20.056 1.00 81.19 84 ASN A O 1
ATOM 699 N N . LYS A 1 85 ? -25.426 -21.440 -18.025 1.00 80.69 85 LYS A N 1
ATOM 700 C CA . LYS A 1 85 ? -25.345 -22.909 -17.888 1.00 80.69 85 LYS A CA 1
ATOM 701 C C . LYS A 1 85 ? -23.908 -23.446 -17.894 1.00 80.69 85 LYS A C 1
ATOM 703 O O . LYS A 1 85 ? -23.666 -24.581 -18.299 1.00 80.69 85 LYS A O 1
ATOM 708 N N . GLU A 1 86 ? -22.969 -22.645 -17.411 1.00 78.56 86 GLU A N 1
ATOM 709 C CA . GLU A 1 86 ? -21.560 -23.005 -17.287 1.00 78.56 86 GLU A CA 1
ATOM 710 C C . GLU A 1 86 ? -21.262 -23.505 -15.870 1.00 78.56 86 GLU A C 1
ATOM 712 O O . GLU A 1 86 ? -21.784 -22.988 -14.878 1.00 78.56 86 GLU A O 1
ATOM 717 N N . LEU A 1 87 ? -20.416 -24.533 -15.758 1.00 72.44 87 LEU A N 1
ATOM 718 C CA . LEU A 1 87 ? -19.980 -25.041 -14.460 1.00 72.44 87 LEU A CA 1
ATOM 719 C C . LEU A 1 87 ? -19.011 -24.055 -13.806 1.00 72.44 87 LEU A C 1
ATOM 721 O O . LEU A 1 87 ? -18.099 -23.539 -14.450 1.00 72.44 87 LEU A O 1
ATOM 725 N N . LEU A 1 88 ? -19.180 -23.839 -12.503 1.00 67.25 88 LEU A N 1
ATOM 726 C CA . LEU A 1 88 ? -18.301 -22.986 -11.712 1.00 67.25 88 LEU A CA 1
ATOM 727 C C . LEU A 1 88 ? -17.004 -23.740 -11.362 1.00 67.25 88 LEU A C 1
ATOM 729 O O . LEU A 1 88 ? -16.834 -24.217 -10.241 1.00 67.25 88 LEU A O 1
ATOM 733 N N . THR A 1 89 ? -16.116 -23.908 -12.340 1.00 74.81 89 THR A N 1
ATOM 734 C CA . THR A 1 89 ? -14.772 -24.470 -12.135 1.00 74.81 89 THR A CA 1
ATOM 735 C C . THR A 1 89 ? -13.763 -23.356 -11.868 1.00 74.81 89 THR A C 1
ATOM 737 O O . THR A 1 89 ? -13.985 -22.206 -12.252 1.00 74.81 89 THR A O 1
ATOM 740 N N . LEU A 1 90 ? -12.639 -23.687 -11.220 1.00 66.38 90 LEU A N 1
ATOM 741 C CA . LEU A 1 90 ? -11.550 -22.729 -11.005 1.00 66.38 90 LEU A CA 1
ATOM 742 C C . LEU A 1 90 ? -11.069 -22.146 -12.342 1.00 66.38 90 LEU A C 1
ATOM 744 O O . LEU A 1 90 ? -10.926 -20.935 -12.454 1.00 66.38 90 LEU A O 1
ATOM 748 N N . ASP A 1 91 ? -10.930 -22.989 -13.366 1.00 67.50 91 ASP A N 1
ATOM 749 C CA . ASP A 1 91 ? -10.501 -22.578 -14.705 1.00 67.50 91 ASP A CA 1
ATOM 750 C C . ASP A 1 91 ? -11.468 -21.577 -15.344 1.00 67.50 91 ASP A C 1
ATOM 752 O O . ASP A 1 91 ? -11.040 -20.556 -15.878 1.00 67.50 91 ASP A O 1
ATOM 756 N N . ASN A 1 92 ? -12.778 -21.815 -15.230 1.00 70.38 92 ASN A N 1
ATOM 757 C CA . ASN A 1 92 ? -13.790 -20.909 -15.774 1.00 70.38 92 ASN A CA 1
ATOM 758 C C . ASN A 1 92 ? -13.800 -19.571 -15.022 1.00 70.38 92 ASN A C 1
ATOM 760 O O . ASN A 1 92 ? -13.949 -18.513 -15.630 1.00 70.38 92 ASN A O 1
ATOM 764 N N . VAL A 1 93 ? -13.589 -19.596 -13.702 1.00 68.62 93 VAL A N 1
ATOM 765 C CA . VAL A 1 93 ? -13.456 -18.376 -12.892 1.00 68.62 93 VAL A CA 1
ATOM 766 C C . VAL A 1 93 ? -12.189 -17.606 -13.267 1.00 68.62 93 VAL A C 1
ATOM 768 O O . VAL A 1 93 ? -12.257 -16.392 -13.441 1.00 68.62 93 VAL A O 1
ATOM 771 N N . MET A 1 94 ? -11.059 -18.294 -13.443 1.00 65.81 94 MET A N 1
ATOM 772 C CA . MET A 1 94 ? -9.791 -17.686 -13.855 1.00 65.81 94 MET A CA 1
ATOM 773 C C . MET A 1 94 ? -9.842 -17.132 -15.284 1.00 65.81 94 MET A C 1
ATOM 775 O O . MET A 1 94 ? -9.211 -16.119 -15.556 1.00 65.81 94 MET A O 1
ATOM 779 N N . GLN A 1 95 ? -10.618 -17.736 -16.189 1.00 67.81 95 GLN A N 1
ATOM 780 C CA . GLN A 1 95 ? -10.860 -17.185 -17.530 1.00 67.81 95 GLN A CA 1
ATOM 781 C C . GLN A 1 95 ? -11.797 -15.974 -17.512 1.00 67.81 95 GLN A C 1
ATOM 783 O O . GLN A 1 95 ? -11.656 -15.066 -18.329 1.00 67.81 95 GLN A O 1
ATOM 788 N N . ALA A 1 96 ? -12.747 -15.935 -16.578 1.00 68.69 96 ALA A N 1
ATOM 789 C CA . ALA A 1 96 ? -13.709 -14.844 -16.468 1.00 68.69 96 ALA A CA 1
ATOM 790 C C . ALA A 1 96 ? -13.180 -13.613 -15.708 1.00 68.69 96 ALA A C 1
ATOM 792 O O . ALA A 1 96 ? -13.897 -12.610 -15.620 1.00 68.69 96 ALA A O 1
ATOM 793 N N . VAL A 1 97 ? -11.970 -13.687 -15.143 1.00 72.69 97 VAL A N 1
ATOM 794 C CA . VAL A 1 97 ? -11.330 -12.628 -14.353 1.00 72.69 97 VAL A CA 1
ATOM 795 C C . VAL A 1 97 ? -9.972 -12.296 -14.964 1.00 72.69 97 VAL A C 1
ATOM 797 O O . VAL A 1 97 ? -9.091 -13.145 -15.053 1.00 72.69 97 VAL A O 1
ATOM 800 N N . ALA A 1 98 ? -9.772 -11.041 -15.363 1.00 80.94 98 ALA A N 1
ATOM 801 C CA . ALA A 1 98 ? -8.485 -10.611 -15.904 1.00 80.94 98 ALA A CA 1
ATOM 802 C C . ALA A 1 98 ? -7.442 -10.498 -14.780 1.00 80.94 98 ALA A C 1
ATOM 804 O O . ALA A 1 98 ? -7.638 -9.731 -13.839 1.00 80.94 98 ALA A O 1
ATOM 805 N N . LEU A 1 99 ? -6.331 -11.229 -14.875 1.00 84.50 99 LEU A N 1
ATOM 806 C CA . LEU A 1 99 ? -5.232 -11.152 -13.910 1.00 84.50 99 LEU A CA 1
ATOM 807 C C . LEU A 1 99 ? -4.144 -10.198 -14.398 1.00 84.50 99 LEU A C 1
ATOM 809 O O . LEU A 1 99 ? -3.642 -10.333 -15.517 1.00 84.50 99 LEU A O 1
ATOM 813 N N . TYR A 1 100 ? -3.760 -9.269 -13.530 1.00 87.62 100 TYR A N 1
ATOM 814 C CA . TYR A 1 100 ? -2.615 -8.394 -13.726 1.00 87.62 100 TYR A CA 1
ATOM 815 C C . TYR A 1 100 ? -1.598 -8.602 -12.612 1.00 87.62 100 TYR A C 1
ATOM 817 O O . TYR A 1 100 ? -1.969 -8.747 -11.453 1.00 87.62 100 TYR A O 1
ATOM 825 N N . TYR A 1 101 ? -0.323 -8.564 -12.969 1.00 89.56 101 TYR A N 1
ATOM 826 C CA . TYR A 1 101 ? 0.811 -8.678 -12.066 1.00 89.56 101 TYR A CA 1
ATOM 827 C C . TYR A 1 101 ? 1.622 -7.397 -12.159 1.00 89.56 101 TYR A C 1
ATOM 829 O O . TYR A 1 101 ? 1.893 -6.923 -13.267 1.00 89.56 101 TYR A O 1
ATOM 837 N N . LEU A 1 102 ? 1.991 -6.839 -11.014 1.00 91.44 102 LEU A N 1
ATOM 838 C CA . LEU A 1 102 ? 2.933 -5.731 -10.937 1.00 91.44 102 LEU A CA 1
ATOM 839 C C . LEU A 1 102 ? 4.096 -6.099 -10.029 1.00 91.44 102 LEU A C 1
ATOM 841 O O . LEU A 1 102 ? 3.923 -6.886 -9.099 1.00 91.44 102 LEU A O 1
ATOM 845 N N . ASP A 1 103 ? 5.253 -5.526 -10.331 1.00 90.19 103 ASP A N 1
ATOM 846 C CA . ASP A 1 103 ? 6.457 -5.665 -9.522 1.00 90.19 103 ASP A CA 1
ATOM 847 C C . ASP A 1 103 ? 7.388 -4.464 -9.733 1.00 90.19 103 ASP A C 1
ATOM 849 O O . ASP A 1 103 ? 7.340 -3.793 -10.779 1.00 90.19 103 ASP A O 1
ATOM 853 N N . GLU A 1 104 ? 8.238 -4.213 -8.742 1.00 89.88 104 GLU A N 1
ATOM 854 C CA . GLU A 1 104 ? 9.313 -3.234 -8.798 1.00 89.88 104 GLU A CA 1
ATOM 855 C C . GLU A 1 104 ? 10.677 -3.911 -8.975 1.00 89.88 104 GLU A C 1
ATOM 857 O O . GLU A 1 104 ? 11.030 -4.860 -8.282 1.00 89.88 104 GLU A O 1
ATOM 862 N N . THR A 1 105 ? 11.510 -3.357 -9.853 1.00 86.25 105 THR A N 1
ATOM 863 C CA . THR A 1 105 ? 12.917 -3.740 -9.991 1.00 86.25 105 THR A CA 1
ATOM 864 C C . THR A 1 105 ? 13.834 -2.522 -9.956 1.00 86.25 105 THR A C 1
ATOM 866 O O . THR A 1 105 ? 13.432 -1.385 -10.220 1.00 86.25 105 THR A O 1
ATOM 869 N N . TRP A 1 106 ? 15.091 -2.783 -9.617 1.00 83.31 106 TRP A N 1
ATOM 870 C CA . TRP A 1 106 ? 16.122 -1.795 -9.336 1.00 83.31 106 TRP A CA 1
ATOM 871 C C . TRP A 1 106 ? 17.347 -2.124 -10.184 1.00 83.31 106 TRP A C 1
ATOM 873 O O . TRP A 1 106 ? 17.877 -3.231 -10.094 1.00 83.31 106 TRP A O 1
ATOM 883 N N . ILE A 1 107 ? 17.791 -1.178 -11.010 1.00 79.62 107 ILE A N 1
ATOM 884 C CA . ILE A 1 107 ? 18.943 -1.350 -11.907 1.00 79.62 107 ILE A CA 1
ATOM 885 C C . ILE A 1 107 ? 20.025 -0.354 -11.502 1.00 79.62 107 ILE A C 1
ATOM 887 O O . ILE A 1 107 ? 19.795 0.854 -11.543 1.00 79.62 107 ILE A O 1
ATOM 891 N N . ASN A 1 108 ? 21.215 -0.817 -11.129 1.00 76.50 108 ASN A N 1
ATOM 892 C CA . ASN A 1 108 ? 22.254 0.101 -10.670 1.00 76.50 108 ASN A CA 1
ATOM 893 C C . ASN A 1 108 ? 22.981 0.748 -11.853 1.00 76.50 108 ASN A C 1
ATOM 895 O O . ASN A 1 108 ? 23.345 0.096 -12.834 1.00 76.50 108 ASN A O 1
ATOM 899 N N . ALA A 1 109 ? 23.269 2.045 -11.738 1.00 62.78 109 ALA A N 1
ATOM 900 C CA . ALA A 1 109 ? 24.163 2.728 -12.659 1.00 62.78 109 ALA A CA 1
ATOM 901 C C . ALA A 1 109 ? 25.578 2.162 -12.479 1.00 62.78 109 ALA A C 1
ATOM 903 O O . ALA A 1 109 ? 26.249 2.433 -11.480 1.00 62.78 109 ALA A O 1
ATOM 904 N N . GLY A 1 110 ? 26.011 1.3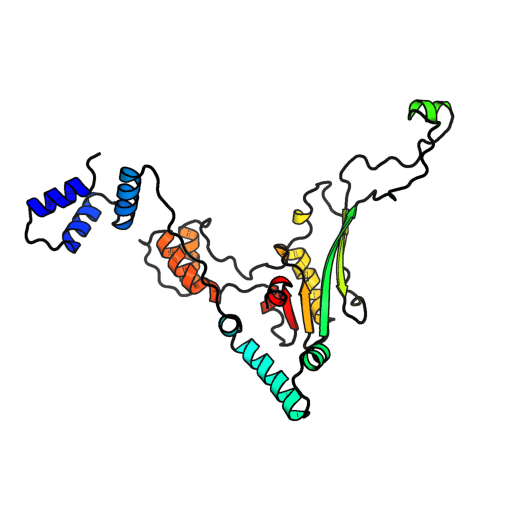60 -13.451 1.00 61.00 110 GLY A N 1
ATOM 905 C CA . GLY A 1 110 ? 27.290 0.657 -13.419 1.00 61.00 110 GLY A CA 1
ATOM 906 C C . GLY A 1 110 ? 27.179 -0.866 -13.411 1.00 61.00 110 GLY A C 1
ATOM 907 O O . GLY A 1 110 ? 28.222 -1.510 -13.357 1.00 61.00 110 GLY A O 1
ATOM 908 N N . ASP A 1 111 ? 25.977 -1.451 -13.493 1.00 57.47 111 ASP A N 1
ATOM 909 C CA . ASP A 1 111 ? 25.842 -2.896 -13.706 1.00 57.47 111 ASP A CA 1
ATOM 910 C C . ASP A 1 111 ? 26.621 -3.306 -14.966 1.00 57.47 111 ASP A C 1
ATOM 912 O O . ASP A 1 111 ? 26.284 -2.953 -16.098 1.00 57.47 111 ASP A O 1
ATOM 916 N N . VAL A 1 112 ? 27.722 -4.017 -14.741 1.00 56.47 112 VAL A N 1
ATOM 917 C CA . VAL A 1 112 ? 28.598 -4.553 -15.777 1.00 56.47 112 VAL A CA 1
ATOM 918 C C . VAL A 1 112 ? 28.407 -6.066 -15.857 1.00 56.47 112 VAL A C 1
ATOM 920 O O . VAL A 1 112 ? 28.146 -6.703 -14.834 1.00 56.47 112 VAL A O 1
ATOM 923 N N . PRO A 1 113 ? 28.542 -6.677 -17.048 1.00 57.47 113 PRO A N 1
ATOM 924 C CA . PRO A 1 113 ? 28.525 -8.127 -17.174 1.00 57.47 113 PRO A CA 1
ATOM 925 C C . PRO A 1 113 ? 29.563 -8.761 -16.241 1.00 57.47 113 PRO A C 1
ATOM 927 O O . PRO A 1 113 ? 30.698 -8.298 -16.180 1.00 57.47 113 PRO A O 1
ATOM 930 N N . GLU A 1 114 ? 29.203 -9.860 -15.573 1.00 51.16 114 GLU A N 1
ATOM 931 C CA . GLU A 1 114 ? 30.078 -10.597 -14.639 1.00 51.16 114 GLU A CA 1
ATOM 932 C C . GLU A 1 114 ? 31.421 -11.014 -15.277 1.00 51.16 114 GLU A C 1
ATOM 934 O O . GLU A 1 114 ? 32.426 -11.206 -14.594 1.00 51.16 114 GLU A O 1
ATOM 939 N N . LYS A 1 115 ? 31.452 -11.119 -16.612 1.00 54.66 115 LYS A N 1
ATOM 940 C CA . LYS A 1 115 ? 32.646 -11.407 -17.406 1.00 54.66 115 LYS A CA 1
ATOM 941 C C . LYS A 1 115 ? 32.966 -10.232 -18.321 1.00 54.66 115 LYS A C 1
ATOM 943 O O . LYS A 1 115 ? 32.317 -10.038 -19.347 1.00 54.66 115 LYS A O 1
ATOM 948 N N . ILE A 1 116 ? 34.016 -9.499 -17.972 1.00 58.59 116 ILE A N 1
ATOM 949 C CA . ILE A 1 116 ? 34.631 -8.467 -18.810 1.00 58.59 116 ILE A CA 1
ATOM 950 C C . ILE A 1 116 ? 36.024 -8.964 -19.196 1.00 58.59 116 ILE A C 1
ATOM 952 O O . ILE A 1 116 ? 36.726 -9.553 -18.371 1.00 58.59 116 ILE A O 1
ATOM 956 N N . TRP A 1 117 ? 36.442 -8.731 -20.440 1.00 58.22 117 TRP A N 1
ATOM 957 C CA . TRP A 1 117 ? 37.836 -8.924 -20.832 1.00 58.22 117 TRP A CA 1
ATOM 958 C C . TRP A 1 117 ?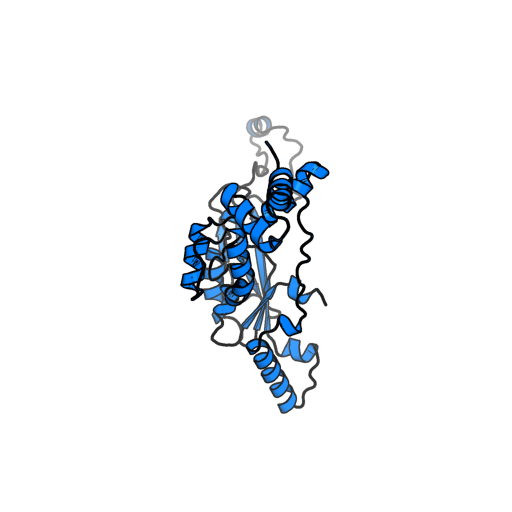 38.704 -7.909 -20.084 1.00 58.22 117 TRP A C 1
ATOM 960 O O . TRP A 1 117 ? 38.702 -6.725 -20.412 1.00 58.22 117 TRP A O 1
ATOM 970 N N . MET A 1 118 ? 39.415 -8.375 -19.058 1.00 57.50 118 MET A N 1
ATOM 971 C CA . MET A 1 118 ? 40.441 -7.595 -18.374 1.00 57.50 118 MET A CA 1
ATOM 972 C C . MET A 1 118 ? 41.810 -7.947 -18.943 1.00 57.50 118 MET A C 1
ATOM 974 O O . MET A 1 118 ? 42.191 -9.117 -18.995 1.00 57.50 118 MET A O 1
ATOM 978 N N . ASP A 1 119 ? 42.554 -6.923 -19.348 1.00 60.19 119 ASP A N 1
ATOM 979 C CA . ASP A 1 119 ? 43.945 -7.082 -19.746 1.00 60.19 119 ASP A CA 1
ATOM 980 C C . ASP A 1 119 ? 44.810 -7.337 -18.502 1.00 60.19 119 ASP A C 1
ATOM 982 O O . ASP A 1 119 ? 45.049 -6.448 -17.686 1.00 60.19 119 ASP A O 1
ATOM 986 N N . THR A 1 120 ? 45.290 -8.572 -18.347 1.00 65.69 120 THR A N 1
ATOM 987 C CA . THR A 1 120 ? 46.139 -8.984 -17.218 1.00 65.69 120 THR A CA 1
ATOM 988 C C . THR A 1 120 ? 47.571 -8.450 -17.300 1.00 65.69 120 THR A C 1
ATOM 990 O O . THR A 1 120 ? 48.349 -8.637 -16.362 1.00 65.69 120 THR A O 1
ATOM 993 N N . THR A 1 121 ? 47.962 -7.832 -18.420 1.00 69.12 121 THR A N 1
ATOM 994 C CA . THR A 1 121 ? 49.318 -7.296 -18.612 1.00 69.12 121 THR A CA 1
ATOM 995 C C . THR A 1 121 ? 49.510 -5.917 -17.980 1.00 69.12 121 THR A C 1
ATOM 997 O O . THR A 1 121 ? 50.646 -5.541 -17.678 1.00 69.12 121 THR A O 1
ATOM 1000 N N . ILE A 1 122 ? 48.415 -5.199 -17.714 1.00 68.19 122 ILE A N 1
ATOM 1001 C CA . ILE A 1 122 ? 48.410 -3.868 -17.107 1.00 68.19 122 ILE A CA 1
ATOM 1002 C C . ILE A 1 122 ? 48.279 -4.009 -15.587 1.00 68.19 122 ILE A C 1
ATOM 1004 O O . ILE A 1 122 ? 47.241 -4.413 -15.068 1.00 68.19 122 ILE A O 1
ATOM 1008 N N . LYS A 1 123 ? 49.335 -3.656 -14.844 1.00 69.00 123 LYS A N 1
ATOM 1009 C CA . LYS A 1 123 ? 49.379 -3.879 -13.382 1.00 69.00 123 LYS A CA 1
ATOM 1010 C C . LYS A 1 123 ? 48.865 -2.707 -12.543 1.00 69.00 123 LYS A C 1
ATOM 1012 O O . LYS A 1 123 ? 48.650 -2.865 -11.344 1.00 69.00 123 LYS A O 1
ATOM 1017 N N . SER A 1 124 ? 48.723 -1.517 -13.128 1.00 72.44 124 SER A N 1
ATOM 1018 C CA . SER A 1 124 ? 48.211 -0.325 -12.436 1.00 72.44 124 SER A CA 1
ATOM 1019 C C . SER A 1 124 ? 47.787 0.771 -13.418 1.00 72.44 124 SER A C 1
ATOM 1021 O O . SER A 1 124 ? 48.265 0.803 -14.551 1.00 72.44 124 SER A O 1
ATOM 1023 N N . HIS A 1 125 ? 46.981 1.738 -12.960 1.00 69.62 125 HIS A N 1
ATOM 1024 C CA . HIS A 1 125 ? 46.655 2.948 -13.735 1.00 69.62 125 HIS A CA 1
ATOM 1025 C C . HIS A 1 125 ? 47.898 3.714 -14.208 1.00 69.62 125 HIS A C 1
ATOM 1027 O O . HIS A 1 125 ? 47.910 4.255 -15.309 1.00 69.62 125 HIS A O 1
ATOM 1033 N N . ARG A 1 126 ? 48.961 3.739 -13.393 1.00 74.75 126 ARG A N 1
ATOM 1034 C CA . ARG A 1 126 ? 50.220 4.403 -13.746 1.00 74.75 126 ARG A CA 1
ATOM 1035 C C . ARG A 1 126 ? 50.963 3.664 -14.861 1.00 74.75 126 ARG A C 1
ATOM 1037 O O . ARG A 1 126 ? 51.532 4.314 -15.726 1.00 74.75 126 ARG A O 1
ATOM 1044 N N . ASP A 1 127 ? 50.944 2.332 -14.845 1.00 78.75 127 ASP A N 1
ATOM 1045 C CA . ASP A 1 127 ? 51.539 1.490 -15.894 1.00 78.75 127 ASP A CA 1
ATOM 1046 C C . ASP A 1 127 ? 50.762 1.614 -17.215 1.00 78.75 127 ASP A C 1
ATOM 1048 O O . ASP A 1 127 ? 51.373 1.706 -18.272 1.00 78.75 127 ASP A O 1
ATOM 1052 N N . ALA A 1 128 ? 49.430 1.720 -17.151 1.00 75.75 128 ALA A N 1
ATOM 1053 C CA . ALA A 1 128 ? 48.592 1.999 -18.317 1.00 75.75 128 ALA A CA 1
ATOM 1054 C C . ALA A 1 128 ? 48.919 3.370 -18.935 1.00 75.75 128 ALA A C 1
ATOM 1056 O O . ALA A 1 128 ? 49.202 3.464 -20.125 1.00 75.75 128 ALA A O 1
ATOM 1057 N N . PHE A 1 129 ? 48.984 4.415 -18.100 1.00 75.50 129 PHE A N 1
ATOM 1058 C CA . PHE A 1 129 ? 49.297 5.782 -18.525 1.00 75.50 129 PHE A CA 1
ATOM 1059 C C . PHE A 1 129 ? 50.693 5.910 -19.150 1.00 75.50 129 PHE A C 1
ATOM 1061 O O . PHE A 1 129 ? 50.854 6.572 -20.164 1.00 75.50 129 PHE A O 1
ATOM 1068 N N . LEU A 1 130 ? 51.706 5.249 -18.578 1.00 79.88 130 LEU A N 1
ATOM 1069 C CA . LEU A 1 130 ? 53.072 5.261 -19.120 1.00 79.88 130 LEU A CA 1
ATOM 1070 C C . LEU A 1 130 ? 53.210 4.514 -20.456 1.00 79.88 130 LEU A C 1
ATOM 1072 O O . LEU A 1 130 ? 54.223 4.679 -21.133 1.00 79.88 130 LEU A O 1
ATOM 1076 N N . ARG A 1 131 ? 52.231 3.676 -20.812 1.00 78.88 131 ARG A N 1
ATOM 1077 C CA . ARG A 1 131 ? 52.220 2.874 -22.043 1.00 78.88 131 ARG A CA 1
ATOM 1078 C C . ARG A 1 131 ? 51.186 3.349 -23.066 1.00 78.88 131 ARG A C 1
ATOM 1080 O O . ARG A 1 131 ? 50.973 2.642 -24.044 1.00 78.88 131 ARG A O 1
ATOM 1087 N N . ASP A 1 132 ? 50.534 4.490 -22.832 1.00 74.12 132 ASP A N 1
ATOM 1088 C CA . ASP A 1 132 ? 49.393 4.976 -23.626 1.00 74.12 132 ASP A CA 1
ATOM 1089 C C . ASP A 1 132 ? 48.259 3.935 -23.778 1.00 74.12 132 ASP A C 1
ATOM 1091 O O . ASP A 1 132 ? 47.571 3.858 -24.796 1.00 74.12 132 ASP A O 1
ATOM 1095 N N . LEU A 1 133 ? 48.042 3.119 -22.742 1.00 72.94 133 LEU A N 1
ATOM 1096 C CA . LEU A 1 133 ? 46.976 2.118 -22.671 1.00 72.94 133 LEU A CA 1
ATOM 1097 C C . LEU A 1 133 ? 45.871 2.561 -21.701 1.00 72.94 133 LEU A C 1
ATOM 1099 O O . LEU A 1 133 ? 46.103 3.304 -20.747 1.00 72.94 133 LEU A O 1
ATOM 1103 N N . SER A 1 134 ? 44.653 2.061 -21.913 1.00 63.81 134 SER A N 1
ATOM 1104 C CA . SER A 1 134 ? 43.535 2.224 -20.975 1.00 63.81 134 SER A CA 1
ATOM 1105 C C . SER A 1 134 ? 43.426 1.004 -20.060 1.00 63.81 134 SER A C 1
ATOM 1107 O O . SER A 1 134 ? 43.586 -0.125 -20.512 1.00 63.81 134 SER A O 1
ATOM 1109 N N . THR A 1 135 ? 43.086 1.208 -18.785 1.00 63.47 135 THR A N 1
ATOM 1110 C CA . THR A 1 135 ? 42.787 0.117 -17.835 1.00 63.47 135 THR A CA 1
ATOM 1111 C C . THR A 1 135 ? 41.429 -0.553 -18.079 1.00 63.47 135 THR A C 1
ATOM 1113 O O . THR A 1 135 ? 41.007 -1.383 -17.280 1.00 63.47 135 THR A O 1
ATOM 1116 N N . GLY A 1 136 ? 40.725 -0.183 -19.153 1.00 63.03 136 GLY A N 1
ATOM 1117 C CA . GLY A 1 136 ? 39.346 -0.596 -19.392 1.00 63.03 136 GLY A CA 1
ATOM 1118 C C . GLY A 1 136 ? 38.344 0.163 -18.508 1.00 63.03 136 GLY A C 1
ATOM 1119 O O . GLY A 1 136 ? 38.731 1.083 -17.776 1.00 63.03 136 GLY A O 1
ATOM 1120 N N . PRO A 1 137 ? 37.045 -0.179 -18.598 1.00 57.78 137 PRO A N 1
ATOM 1121 C CA . PRO A 1 137 ? 36.006 0.410 -17.760 1.00 57.78 137 PRO A CA 1
ATOM 1122 C C . PRO A 1 137 ? 36.344 0.194 -16.283 1.00 57.78 137 PRO A C 1
ATOM 1124 O O . PRO A 1 137 ? 36.643 -0.926 -15.873 1.00 57.78 137 PRO A O 1
ATOM 1127 N N . ALA A 1 138 ? 36.304 1.255 -15.478 1.00 57.44 138 ALA A N 1
ATOM 1128 C CA . ALA A 1 138 ? 36.463 1.110 -14.038 1.00 57.44 138 ALA A CA 1
ATOM 1129 C C . ALA A 1 138 ? 35.300 0.276 -13.479 1.00 57.44 138 ALA A C 1
ATOM 1131 O O . ALA A 1 138 ? 34.142 0.544 -13.806 1.00 57.44 138 ALA A O 1
ATOM 1132 N N . ASN A 1 139 ? 35.593 -0.696 -12.607 1.00 56.47 139 ASN A N 1
ATOM 1133 C CA . ASN A 1 139 ? 34.547 -1.292 -11.779 1.00 56.47 139 ASN A CA 1
ATOM 1134 C C . ASN A 1 139 ? 33.864 -0.159 -10.998 1.00 56.47 139 ASN A C 1
ATOM 1136 O O . ASN A 1 139 ? 34.579 0.678 -10.432 1.00 56.47 139 ASN A O 1
ATOM 1140 N N . PRO A 1 140 ? 32.522 -0.103 -10.949 1.00 55.47 140 PRO A N 1
ATOM 1141 C CA . PRO A 1 140 ? 31.827 0.950 -10.225 1.00 55.47 140 PRO A CA 1
ATOM 1142 C C . PRO A 1 140 ? 32.292 0.960 -8.768 1.00 55.47 140 PRO A C 1
ATOM 1144 O O . PRO A 1 140 ? 32.066 0.014 -8.013 1.00 55.47 140 PRO A O 1
ATOM 1147 N N . SER A 1 141 ? 32.989 2.018 -8.359 1.00 47.56 141 SER A N 1
ATOM 1148 C CA . SER A 1 141 ? 33.465 2.165 -6.988 1.00 47.56 141 SER A CA 1
ATOM 1149 C C . SER A 1 141 ? 32.374 2.832 -6.150 1.00 47.56 141 SER A C 1
ATOM 1151 O O . SER A 1 141 ? 32.391 4.044 -5.935 1.00 47.56 141 SER A O 1
ATOM 1153 N N . GLY A 1 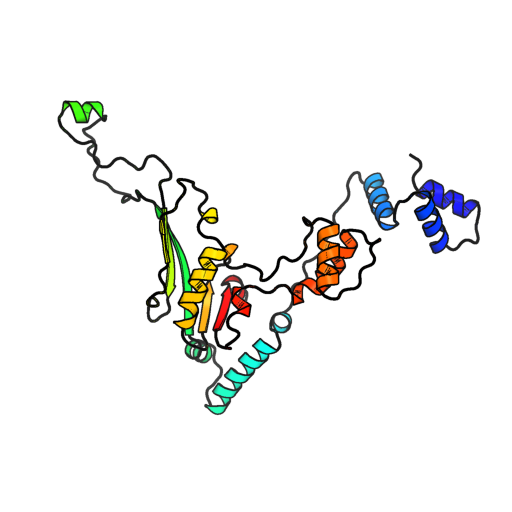142 ? 31.396 2.040 -5.707 1.00 55.44 142 GLY A N 1
ATOM 1154 C CA . GLY A 1 142 ? 30.349 2.470 -4.777 1.00 55.44 142 GLY A CA 1
ATOM 1155 C C . GLY A 1 142 ? 28.928 2.137 -5.227 1.00 55.44 142 GLY A C 1
ATOM 1156 O O . GLY A 1 142 ? 28.684 1.771 -6.373 1.00 55.44 142 GLY A O 1
ATOM 1157 N N . LYS A 1 143 ? 27.980 2.276 -4.293 1.00 58.16 143 LYS A N 1
ATOM 1158 C CA . LYS A 1 143 ? 26.541 2.193 -4.569 1.00 58.16 143 LYS A CA 1
ATOM 1159 C C . LYS A 1 143 ? 26.141 3.467 -5.318 1.00 58.16 143 LYS A C 1
ATOM 1161 O O . LYS A 1 143 ? 26.001 4.518 -4.698 1.00 58.16 143 LYS A O 1
ATOM 1166 N N . GLY A 1 144 ? 26.112 3.382 -6.646 1.00 60.69 144 GLY A N 1
ATOM 1167 C CA . GLY A 1 144 ? 25.743 4.482 -7.533 1.00 60.69 144 GLY A CA 1
ATOM 1168 C C . GLY A 1 144 ? 24.242 4.764 -7.525 1.00 60.69 144 GLY A C 1
ATOM 1169 O O . GLY A 1 144 ? 23.465 4.106 -6.830 1.00 60.69 144 GLY A O 1
ATOM 1170 N N . LYS A 1 145 ? 23.833 5.738 -8.342 1.00 69.00 145 LYS A N 1
ATOM 1171 C CA . LYS A 1 145 ? 22.420 5.990 -8.622 1.00 69.00 145 LYS A CA 1
ATOM 1172 C C . LYS A 1 145 ? 21.762 4.732 -9.189 1.00 69.00 145 LYS A C 1
ATOM 1174 O O . LYS A 1 145 ? 22.405 3.963 -9.897 1.00 69.00 145 LYS A O 1
ATOM 1179 N N . CYS A 1 146 ? 20.488 4.534 -8.900 1.00 74.31 146 CYS A N 1
ATOM 1180 C CA . CYS A 1 146 ? 19.728 3.380 -9.359 1.00 74.31 146 CYS A CA 1
ATOM 1181 C C . CYS A 1 146 ? 18.547 3.839 -10.214 1.00 74.31 146 CYS A C 1
ATOM 1183 O O . CYS A 1 146 ? 17.963 4.890 -9.962 1.00 74.31 146 CYS A O 1
ATOM 1185 N N . LEU A 1 147 ? 18.202 3.070 -11.237 1.00 83.88 147 LEU A N 1
ATOM 1186 C CA . LEU A 1 147 ? 16.970 3.227 -11.986 1.00 83.88 147 LEU A CA 1
ATOM 1187 C C . LEU A 1 147 ? 15.891 2.368 -11.329 1.00 83.88 147 LEU A C 1
ATOM 1189 O O . LEU A 1 147 ? 16.034 1.152 -11.210 1.00 83.88 147 LEU A O 1
ATOM 1193 N N . ILE A 1 148 ? 14.817 3.025 -10.918 1.00 86.38 148 ILE A N 1
ATOM 1194 C CA . ILE A 1 148 ? 13.649 2.415 -10.294 1.00 86.38 148 ILE A CA 1
ATOM 1195 C C . ILE A 1 148 ? 12.645 2.150 -11.399 1.00 86.38 148 ILE A C 1
ATOM 1197 O O . ILE A 1 148 ? 12.237 3.088 -12.089 1.00 86.38 148 ILE A O 1
ATOM 1201 N N . VAL A 1 149 ? 12.253 0.892 -11.569 1.00 89.50 149 VAL A N 1
ATOM 1202 C CA . VAL A 1 149 ? 11.341 0.465 -12.628 1.00 89.50 149 VAL A CA 1
ATOM 1203 C C . VAL A 1 149 ? 10.166 -0.274 -12.005 1.00 89.50 149 VAL A C 1
ATOM 1205 O O . VAL A 1 149 ? 10.341 -1.312 -11.385 1.00 89.50 149 VAL A O 1
ATOM 1208 N N . LEU A 1 150 ? 8.961 0.243 -12.214 1.00 92.44 150 LEU A N 1
ATOM 1209 C CA . LEU A 1 150 ? 7.698 -0.398 -11.866 1.00 92.44 150 LEU A CA 1
ATOM 1210 C C . LEU A 1 150 ? 6.893 -0.600 -13.145 1.00 92.44 150 LEU A C 1
ATOM 1212 O O . LEU A 1 150 ? 6.706 0.338 -13.926 1.00 92.44 150 LEU A O 1
ATOM 1216 N N . HIS A 1 151 ? 6.383 -1.809 -13.352 1.00 94.25 151 HIS A N 1
ATOM 1217 C CA . HIS A 1 151 ? 5.478 -2.089 -14.459 1.00 94.25 151 HIS A CA 1
ATOM 1218 C C . HIS A 1 151 ? 4.375 -3.058 -14.039 1.00 94.25 151 HIS A C 1
ATOM 1220 O O . HIS A 1 151 ? 4.565 -3.910 -13.180 1.00 94.25 151 HIS A O 1
ATOM 1226 N N . ILE A 1 152 ? 3.222 -2.941 -14.696 1.00 93.38 152 ILE A N 1
ATOM 1227 C CA . ILE A 1 152 ? 2.122 -3.903 -14.628 1.00 93.38 152 ILE A CA 1
ATOM 1228 C C . ILE A 1 152 ? 1.902 -4.605 -15.975 1.00 93.38 152 ILE A C 1
ATOM 1230 O O . ILE A 1 152 ? 1.985 -3.979 -17.040 1.00 93.38 152 ILE A O 1
ATOM 1234 N N . GLY A 1 153 ? 1.617 -5.901 -15.936 1.00 93.19 153 GLY A N 1
ATOM 1235 C CA . GLY A 1 153 ? 1.357 -6.729 -17.111 1.00 93.19 153 GLY A CA 1
ATOM 1236 C C . GLY A 1 153 ? 0.336 -7.825 -16.835 1.00 93.19 153 GLY A C 1
ATOM 1237 O O . GLY A 1 153 ? -0.069 -8.048 -15.701 1.00 93.19 153 GLY A O 1
ATOM 1238 N N . SER A 1 154 ? -0.101 -8.497 -17.890 1.00 89.88 154 SER A N 1
ATOM 1239 C CA . SER A 1 154 ? -0.994 -9.660 -17.843 1.00 89.88 154 SER A CA 1
ATOM 1240 C C . SER A 1 154 ? -0.445 -10.763 -18.750 1.00 89.88 154 SER A C 1
ATOM 1242 O O . SER A 1 154 ? 0.613 -10.601 -19.361 1.00 89.88 154 SER A O 1
ATOM 1244 N N . SER A 1 155 ? -1.186 -11.859 -18.916 1.00 86.25 155 SER A N 1
ATOM 1245 C CA . SER A 1 155 ? -0.863 -12.888 -19.916 1.00 86.25 155 SER A CA 1
ATOM 1246 C C . SER A 1 155 ? -0.814 -12.354 -21.356 1.00 86.25 155 SER A C 1
ATOM 1248 O O . SER A 1 155 ? -0.144 -12.946 -22.197 1.00 86.25 155 SER A O 1
ATOM 1250 N N . ALA A 1 156 ? -1.467 -11.221 -21.643 1.00 88.06 156 ALA A N 1
ATOM 1251 C CA . ALA A 1 156 ? -1.407 -10.543 -22.940 1.00 88.06 156 ALA A CA 1
ATOM 1252 C C . ALA A 1 156 ? -0.173 -9.630 -23.108 1.00 88.06 156 ALA A C 1
ATOM 1254 O O . ALA A 1 156 ? 0.005 -9.024 -24.163 1.00 88.06 156 ALA A O 1
ATOM 1255 N N . GLY A 1 157 ? 0.672 -9.518 -22.079 1.00 90.62 157 GLY A N 1
ATOM 1256 C CA . GLY A 1 157 ? 1.848 -8.655 -22.054 1.00 90.62 157 GLY A CA 1
ATOM 1257 C C . GLY A 1 157 ? 1.679 -7.414 -21.175 1.00 90.62 157 GLY A C 1
ATOM 1258 O O . GLY A 1 157 ? 0.762 -7.308 -20.354 1.00 90.62 157 GLY A O 1
ATOM 1259 N N . PHE A 1 158 ? 2.616 -6.480 -21.329 1.00 94.50 158 PHE A N 1
ATOM 1260 C CA . PHE A 1 158 ? 2.682 -5.244 -20.554 1.00 94.50 158 PHE A CA 1
ATOM 1261 C C . PHE A 1 158 ? 1.574 -4.256 -20.927 1.00 94.50 158 PHE A C 1
ATOM 1263 O O . PHE A 1 158 ? 1.258 -4.070 -22.101 1.00 94.50 158 PHE A O 1
ATOM 1270 N N . VAL A 1 159 ? 1.007 -3.589 -19.919 1.00 93.19 159 VAL A N 1
ATOM 1271 C CA . VAL A 1 159 ? -0.059 -2.600 -20.122 1.00 93.19 159 VAL A CA 1
ATOM 1272 C C . VAL A 1 159 ? 0.528 -1.311 -20.709 1.00 93.19 159 VAL A C 1
ATOM 1274 O O . VAL A 1 159 ? 1.404 -0.710 -20.078 1.00 93.19 159 VAL A O 1
ATOM 1277 N N . PRO A 1 160 ? 0.057 -0.831 -21.875 1.00 92.12 160 PRO A N 1
ATOM 1278 C CA . PRO A 1 160 ? 0.509 0.443 -22.429 1.00 92.12 160 PRO A CA 1
ATOM 1279 C C . PRO A 1 160 ? 0.287 1.600 -21.446 1.00 92.12 160 PRO A C 1
ATOM 1281 O O . PRO A 1 160 ? -0.806 1.778 -20.916 1.00 92.12 160 PRO A O 1
ATOM 1284 N N . GLY A 1 161 ? 1.335 2.387 -21.185 1.00 91.06 161 GLY A N 1
ATOM 1285 C CA . GLY A 1 161 ? 1.301 3.460 -20.179 1.00 91.06 161 GLY A CA 1
ATOM 1286 C C . GLY A 1 161 ? 1.430 2.984 -18.725 1.00 91.06 161 GLY A C 1
ATOM 1287 O O . GLY A 1 161 ? 1.341 3.801 -17.810 1.00 91.06 161 GLY A O 1
ATOM 1288 N N . GLY A 1 162 ? 1.660 1.686 -18.501 1.00 92.19 162 GLY A N 1
ATOM 1289 C CA . GLY A 1 162 ? 1.860 1.097 -17.177 1.00 92.19 162 GLY A CA 1
ATOM 1290 C C . GLY A 1 162 ? 3.277 1.231 -16.615 1.00 92.19 162 GLY A C 1
ATOM 1291 O O . GLY A 1 162 ? 3.469 0.964 -15.433 1.00 92.19 162 GLY A O 1
ATOM 1292 N N . LEU A 1 163 ? 4.255 1.659 -17.417 1.00 94.25 163 LEU A N 1
ATOM 1293 C CA . LEU A 1 163 ? 5.639 1.849 -16.979 1.00 94.25 163 LEU A CA 1
ATOM 1294 C C . LEU A 1 163 ? 5.786 3.115 -16.123 1.00 94.25 163 LEU A C 1
ATOM 1296 O O . LEU A 1 163 ? 5.489 4.224 -16.570 1.00 94.25 163 LEU A O 1
ATOM 1300 N N . LEU A 1 164 ? 6.331 2.957 -14.921 1.00 92.62 164 LEU A N 1
ATOM 1301 C CA . LEU A 1 164 ? 6.945 4.026 -14.143 1.00 92.62 164 LEU A CA 1
ATOM 1302 C C . LEU A 1 164 ? 8.445 3.759 -14.067 1.00 92.62 164 LEU A C 1
ATOM 1304 O O . LEU A 1 164 ? 8.869 2.708 -13.604 1.00 92.62 164 LEU A O 1
ATOM 1308 N N . CYS A 1 165 ? 9.242 4.718 -14.524 1.00 90.94 165 CYS A N 1
ATOM 1309 C CA . CYS A 1 165 ? 10.691 4.598 -14.559 1.00 90.94 165 CYS A CA 1
ATOM 1310 C C . CYS A 1 165 ? 11.321 5.934 -14.168 1.00 90.94 165 CYS A C 1
ATOM 1312 O O . CYS A 1 165 ? 11.004 6.957 -14.783 1.00 90.94 165 CYS A O 1
ATOM 1314 N N . PHE A 1 166 ? 12.160 5.953 -13.132 1.00 86.62 166 PHE A N 1
ATOM 1315 C CA . PHE A 1 166 ? 12.845 7.169 -12.693 1.00 86.62 166 PHE A CA 1
ATOM 1316 C C . PHE A 1 166 ? 14.171 6.869 -11.988 1.00 86.62 166 PHE A C 1
ATOM 1318 O O . PHE A 1 166 ? 14.365 5.803 -11.414 1.00 86.62 166 PHE A O 1
ATOM 1325 N N . GLU A 1 167 ? 15.103 7.818 -12.070 1.00 83.31 167 GLU A N 1
ATOM 1326 C CA . GLU A 1 167 ? 16.425 7.724 -11.445 1.00 83.31 167 GLU A CA 1
ATOM 1327 C C . GLU A 1 167 ? 16.350 8.087 -9.958 1.00 83.31 167 GLU A C 1
ATOM 1329 O O . GLU A 1 167 ? 15.635 9.024 -9.576 1.00 83.31 167 GLU A O 1
ATOM 1334 N N . SER A 1 168 ? 17.129 7.382 -9.135 1.00 77.81 168 SER A N 1
ATOM 1335 C CA . SER A 1 168 ? 17.235 7.673 -7.718 1.00 77.81 168 SER A CA 1
ATOM 1336 C C . SER A 1 168 ? 17.936 9.017 -7.480 1.00 77.81 168 SER A C 1
ATOM 1338 O O . SER A 1 168 ? 18.991 9.318 -8.049 1.00 77.81 168 SER A O 1
ATOM 1340 N N . LYS A 1 169 ? 17.348 9.862 -6.634 1.00 71.06 169 LYS A N 1
ATOM 1341 C CA . LYS A 1 169 ? 17.849 11.204 -6.305 1.00 71.06 169 LYS A CA 1
ATOM 1342 C C . LYS A 1 169 ? 19.035 11.160 -5.353 1.00 71.06 169 LYS A C 1
ATOM 1344 O O . LYS A 1 169 ? 19.901 12.034 -5.418 1.00 71.06 169 LYS A O 1
ATOM 1349 N N . LYS A 1 170 ? 19.063 10.192 -4.439 1.00 63.19 170 LYS A N 1
ATOM 1350 C CA . LYS A 1 170 ? 20.139 10.027 -3.464 1.00 63.19 170 LYS A CA 1
ATOM 1351 C C . LYS A 1 170 ? 21.097 8.929 -3.919 1.00 63.19 170 LYS A C 1
ATOM 1353 O O . LYS A 1 170 ? 20.693 7.894 -4.438 1.00 63.19 170 LYS A O 1
ATOM 1358 N N . ASN A 1 171 ? 22.381 9.137 -3.638 1.00 58.44 171 ASN A N 1
ATOM 1359 C CA . ASN A 1 171 ? 23.431 8.123 -3.779 1.00 58.44 171 ASN A CA 1
ATOM 1360 C C . ASN A 1 171 ? 23.461 7.212 -2.528 1.00 58.44 171 ASN A C 1
ATOM 1362 O O . ASN A 1 171 ? 24.512 6.972 -1.933 1.00 58.44 171 ASN A O 1
ATOM 1366 N N . THR A 1 172 ? 22.282 6.819 -2.033 1.00 52.56 172 THR A N 1
ATOM 1367 C CA . THR A 1 172 ? 22.113 6.066 -0.783 1.00 52.56 172 THR A CA 1
ATOM 1368 C C . THR A 1 172 ? 21.540 4.688 -1.066 1.00 52.56 172 THR A C 1
ATOM 1370 O O . THR A 1 172 ? 20.652 4.538 -1.890 1.00 52.56 172 THR A O 1
ATOM 1373 N N . ALA A 1 173 ? 22.025 3.691 -0.325 1.00 50.47 173 ALA A N 1
ATOM 1374 C CA . ALA A 1 173 ? 21.600 2.294 -0.427 1.00 50.47 173 ALA A CA 1
ATOM 1375 C C . ALA A 1 173 ? 20.162 2.022 0.042 1.00 50.47 173 ALA A C 1
ATOM 1377 O O . ALA A 1 173 ? 19.687 0.900 -0.093 1.00 50.47 173 ALA A O 1
ATOM 1378 N N . ASP A 1 174 ? 19.535 2.998 0.700 1.00 55.06 174 ASP A N 1
ATOM 1379 C CA . ASP A 1 174 ? 18.188 2.871 1.238 1.00 55.06 174 ASP A CA 1
ATOM 1380 C C . ASP A 1 174 ? 17.192 3.419 0.215 1.00 55.06 174 ASP A C 1
ATOM 1382 O O . ASP A 1 174 ? 16.874 4.608 0.171 1.00 55.06 174 ASP A O 1
ATOM 1386 N N . TYR A 1 175 ? 16.794 2.529 -0.688 1.00 55.75 175 TYR A N 1
ATOM 1387 C CA . TYR A 1 175 ? 15.933 2.823 -1.828 1.00 55.75 175 TYR A CA 1
ATOM 1388 C C . TYR A 1 175 ? 14.454 2.991 -1.434 1.00 55.75 175 TYR A C 1
ATOM 1390 O O . TYR A 1 175 ? 13.658 3.541 -2.201 1.00 55.75 175 TYR A O 1
ATOM 1398 N N . HIS A 1 176 ? 14.089 2.570 -0.217 1.00 60.09 176 HIS A N 1
ATOM 1399 C CA . HIS A 1 176 ? 12.728 2.664 0.316 1.00 60.09 176 HIS A CA 1
ATOM 1400 C C . HIS A 1 176 ? 12.272 4.109 0.572 1.00 60.09 176 HIS A C 1
ATOM 1402 O O . HIS A 1 176 ? 11.075 4.364 0.692 1.00 60.09 176 HIS A O 1
ATOM 1408 N N . ASP A 1 177 ? 13.202 5.068 0.612 1.00 60.06 177 ASP A N 1
ATOM 1409 C CA . ASP A 1 177 ? 12.878 6.496 0.697 1.00 60.06 177 ASP A CA 1
ATOM 1410 C C . ASP A 1 177 ? 12.242 7.029 -0.603 1.00 60.06 177 ASP A C 1
ATOM 1412 O O . ASP A 1 177 ? 11.435 7.967 -0.580 1.00 60.06 177 ASP A O 1
ATOM 1416 N N . GLU A 1 178 ? 12.616 6.462 -1.753 1.00 70.75 178 GLU A N 1
ATOM 1417 C CA . GLU A 1 178 ? 12.291 7.025 -3.066 1.00 70.75 178 GLU A CA 1
ATOM 1418 C C . GLU A 1 178 ? 11.033 6.409 -3.680 1.00 70.75 178 GLU A C 1
ATOM 1420 O O . GLU A 1 178 ? 10.138 7.140 -4.127 1.00 70.75 178 GLU A O 1
ATOM 1425 N N . MET A 1 179 ? 10.923 5.078 -3.628 1.00 81.44 179 MET A N 1
ATOM 1426 C CA . MET A 1 179 ? 9.673 4.379 -3.914 1.00 81.44 179 MET A CA 1
ATOM 1427 C C . MET A 1 179 ? 8.825 4.325 -2.643 1.00 81.44 179 MET A C 1
ATOM 1429 O O . MET A 1 179 ? 9.022 3.489 -1.767 1.00 81.44 179 MET A O 1
ATOM 1433 N N . ASN A 1 180 ? 7.886 5.264 -2.533 1.00 85.06 180 ASN A N 1
ATOM 1434 C CA . ASN A 1 180 ? 7.023 5.414 -1.367 1.00 85.06 180 ASN A CA 1
ATOM 1435 C C . ASN A 1 180 ? 5.537 5.341 -1.740 1.00 85.06 180 ASN A C 1
ATOM 1437 O O . ASN A 1 180 ? 5.152 5.367 -2.910 1.00 85.06 180 ASN A O 1
ATOM 1441 N N . GLY A 1 181 ? 4.690 5.305 -0.709 1.00 82.94 181 GLY A N 1
ATOM 1442 C CA . GLY A 1 181 ? 3.247 5.153 -0.866 1.00 82.94 181 GLY A CA 1
ATOM 1443 C C . GLY A 1 181 ? 2.581 6.229 -1.727 1.00 82.94 181 GLY A C 1
ATOM 1444 O O . GLY A 1 181 ? 1.617 5.923 -2.419 1.00 82.94 181 GLY A O 1
ATOM 1445 N N . ASN A 1 182 ? 3.090 7.467 -1.747 1.00 84.94 182 ASN A N 1
ATOM 1446 C CA . ASN A 1 182 ? 2.530 8.521 -2.599 1.00 84.94 182 ASN A CA 1
ATOM 1447 C C . ASN A 1 182 ? 2.904 8.302 -4.067 1.00 84.94 182 ASN A C 1
ATOM 1449 O O . ASN A 1 182 ? 2.025 8.357 -4.927 1.00 84.94 182 ASN A O 1
ATOM 1453 N N . THR A 1 183 ? 4.181 8.012 -4.343 1.00 87.94 183 THR A N 1
ATOM 1454 C CA . THR A 1 183 ? 4.673 7.710 -5.696 1.00 87.94 183 THR A CA 1
ATOM 1455 C C . THR A 1 183 ? 3.915 6.528 -6.298 1.00 87.94 183 THR A C 1
ATOM 1457 O O . THR A 1 183 ? 3.376 6.639 -7.403 1.00 87.94 183 THR A O 1
ATOM 1460 N N . PHE A 1 184 ? 3.805 5.430 -5.540 1.00 88.94 184 PHE A N 1
ATOM 1461 C CA . PHE A 1 184 ? 3.044 4.250 -5.945 1.00 88.94 184 PHE A CA 1
ATOM 1462 C C . PHE A 1 184 ? 1.580 4.604 -6.209 1.00 88.94 184 PHE A C 1
ATOM 1464 O O . PHE A 1 184 ? 1.041 4.293 -7.266 1.00 88.94 184 PHE A O 1
ATOM 1471 N N . LEU A 1 185 ? 0.936 5.315 -5.283 1.00 85.94 185 LEU A N 1
ATOM 1472 C CA . LEU A 1 185 ? -0.478 5.647 -5.386 1.00 85.94 185 LEU A CA 1
ATOM 1473 C C . LEU A 1 185 ? -0.803 6.541 -6.587 1.00 85.94 185 LEU A C 1
ATOM 1475 O O . LEU A 1 185 ? -1.840 6.356 -7.226 1.00 85.94 185 LEU A O 1
ATOM 1479 N N . ASP A 1 186 ? 0.043 7.523 -6.886 1.00 87.75 186 ASP A N 1
ATOM 1480 C CA . ASP A 1 186 ? -0.154 8.403 -8.036 1.00 87.75 186 ASP A CA 1
ATOM 1481 C C . ASP A 1 186 ? 0.034 7.659 -9.357 1.00 87.75 186 ASP A C 1
ATOM 1483 O O . ASP A 1 186 ? -0.749 7.860 -10.287 1.00 87.75 186 ASP A O 1
ATOM 1487 N N . TRP A 1 187 ? 1.000 6.742 -9.432 1.00 91.31 187 TRP A N 1
ATOM 1488 C CA . TRP A 1 187 ? 1.097 5.824 -10.563 1.00 91.31 187 TRP A CA 1
ATOM 1489 C C . TRP A 1 187 ? -0.125 4.907 -10.665 1.00 91.31 187 TRP A C 1
ATOM 1491 O O . TRP A 1 187 ? -0.730 4.813 -11.735 1.00 91.31 187 TRP A O 1
ATOM 1501 N N . PHE A 1 188 ? -0.549 4.318 -9.549 1.00 89.31 188 PHE A N 1
ATOM 1502 C CA . PHE A 1 188 ? -1.655 3.371 -9.501 1.00 89.31 188 PHE A CA 1
ATOM 1503 C C . PHE A 1 188 ? -2.963 4.005 -9.993 1.00 89.31 188 PHE A C 1
ATOM 1505 O O . PHE A 1 188 ? -3.681 3.420 -10.801 1.00 89.31 188 PHE A O 1
ATOM 1512 N N . LYS A 1 189 ? -3.240 5.261 -9.607 1.00 85.31 189 LYS A N 1
ATOM 1513 C CA . LYS A 1 189 ? -4.386 6.035 -10.126 1.00 85.31 189 LYS A CA 1
ATOM 1514 C C . LYS A 1 189 ? -4.371 6.195 -11.644 1.00 85.31 189 LYS A C 1
ATOM 1516 O O . LYS A 1 189 ? -5.439 6.240 -12.246 1.00 85.31 189 LYS A O 1
ATOM 1521 N N . ARG A 1 190 ? -3.192 6.360 -12.248 1.00 88.81 190 ARG A N 1
ATOM 1522 C CA . ARG A 1 190 ? -3.063 6.562 -13.698 1.00 88.81 190 ARG A CA 1
ATOM 1523 C C . ARG A 1 190 ? -3.249 5.262 -14.463 1.00 88.81 190 ARG A C 1
ATOM 1525 O O . ARG A 1 190 ? -3.846 5.288 -15.533 1.00 88.81 190 ARG A O 1
ATOM 1532 N N . VAL A 1 191 ? -2.761 4.147 -13.919 1.00 90.31 191 VAL A N 1
ATOM 1533 C CA . VAL A 1 191 ? -2.828 2.853 -14.607 1.00 90.31 191 VAL A CA 1
ATOM 1534 C C . VAL A 1 191 ? -4.172 2.159 -14.417 1.00 90.31 191 VAL A C 1
ATOM 1536 O O . VAL A 1 191 ? -4.662 1.524 -15.345 1.00 90.31 191 VAL A O 1
ATOM 1539 N N . LEU A 1 192 ? -4.828 2.331 -13.266 1.00 87.44 192 LEU A N 1
ATOM 1540 C CA . LEU A 1 192 ? -6.083 1.647 -12.948 1.00 87.44 192 LEU A CA 1
ATOM 1541 C C . LEU A 1 192 ? -7.177 1.809 -14.029 1.00 87.44 192 LEU A C 1
ATOM 1543 O O . LEU A 1 192 ? -7.801 0.799 -14.359 1.00 87.44 192 LEU A O 1
ATOM 1547 N N . PRO A 1 193 ? -7.411 2.992 -14.640 1.00 88.69 193 PRO A N 1
ATOM 1548 C CA . PRO A 1 193 ? -8.384 3.160 -15.725 1.00 88.69 193 PRO A CA 1
ATOM 1549 C C . PRO A 1 193 ? -8.056 2.385 -17.006 1.00 88.69 193 PRO A C 1
ATOM 1551 O O . PRO A 1 193 ? -8.965 2.102 -17.776 1.00 88.69 193 PRO A O 1
ATOM 1554 N N . THR A 1 194 ? -6.788 2.035 -17.232 1.00 89.50 194 THR A N 1
ATOM 1555 C CA . THR A 1 194 ? -6.340 1.308 -18.435 1.00 89.50 194 THR A CA 1
ATOM 1556 C C . THR A 1 194 ? -6.547 -0.204 -18.337 1.00 89.50 194 THR A C 1
ATOM 1558 O O . THR A 1 194 ? -6.460 -0.903 -19.342 1.00 89.50 194 THR A O 1
ATOM 1561 N N . LEU A 1 195 ? -6.824 -0.717 -17.134 1.00 88.56 195 LEU A N 1
ATOM 1562 C CA . LEU A 1 195 ? -7.032 -2.144 -16.895 1.00 88.56 195 LEU A CA 1
ATOM 1563 C C . LEU A 1 195 ? -8.458 -2.570 -17.242 1.00 88.56 195 LEU A C 1
ATOM 1565 O O . LEU A 1 195 ? -9.399 -1.779 -17.128 1.00 88.56 195 LEU A O 1
ATOM 1569 N N . ASN A 1 196 ? -8.628 -3.849 -17.563 1.00 84.19 196 ASN A N 1
ATOM 1570 C CA . ASN A 1 196 ? -9.942 -4.432 -17.795 1.00 84.19 196 ASN A CA 1
ATOM 1571 C C . ASN A 1 196 ? -10.827 -4.353 -16.550 1.00 84.19 196 ASN A C 1
ATOM 1573 O O . ASN A 1 196 ? -10.369 -4.482 -15.418 1.00 84.19 196 ASN A O 1
ATOM 1577 N N . ASP A 1 197 ? -12.123 -4.193 -16.771 1.00 79.19 197 ASP A N 1
ATOM 1578 C CA . ASP A 1 197 ? -13.133 -4.420 -15.749 1.00 79.19 197 ASP A CA 1
ATOM 1579 C C . ASP A 1 197 ? -13.135 -5.889 -15.277 1.00 79.19 197 ASP A C 1
ATOM 1581 O O . ASP A 1 197 ? -12.781 -6.797 -16.023 1.00 79.19 197 ASP A O 1
ATOM 1585 N N . ASN A 1 198 ? -13.561 -6.139 -14.039 1.00 74.44 198 ASN A N 1
ATOM 1586 C CA . ASN A 1 198 ? -13.538 -7.441 -13.351 1.00 74.44 198 ASN A CA 1
ATOM 1587 C C . ASN A 1 198 ? -12.122 -8.027 -13.261 1.00 74.44 198 ASN A C 1
ATOM 1589 O O . ASN A 1 198 ? -11.947 -9.230 -13.442 1.00 74.44 198 ASN A O 1
ATOM 1593 N N . CYS A 1 199 ? -11.111 -7.190 -13.009 1.00 78.44 199 CYS A N 1
ATOM 1594 C CA . CYS A 1 199 ? -9.729 -7.643 -12.908 1.00 78.44 199 CYS A CA 1
ATOM 1595 C C . CYS A 1 199 ? -9.263 -7.840 -11.464 1.00 78.44 199 CYS A C 1
ATOM 1597 O O . CYS A 1 199 ? -9.722 -7.163 -10.541 1.00 78.44 199 CYS A O 1
ATOM 1599 N N . VAL A 1 200 ? -8.299 -8.737 -11.293 1.00 81.19 200 VAL A N 1
ATOM 1600 C CA . VAL A 1 200 ? -7.545 -8.932 -10.057 1.00 81.19 200 VAL A CA 1
ATOM 1601 C C . VAL A 1 200 ? -6.114 -8.466 -10.293 1.00 81.19 200 VAL A C 1
ATOM 1603 O O . VAL A 1 200 ? -5.487 -8.853 -11.280 1.00 81.19 200 VAL A O 1
ATOM 1606 N N . ILE A 1 201 ? -5.614 -7.614 -9.403 1.00 84.69 201 ILE A N 1
ATOM 1607 C CA . ILE A 1 201 ? -4.244 -7.105 -9.440 1.00 84.69 201 ILE A CA 1
ATOM 1608 C C . ILE A 1 201 ? -3.460 -7.789 -8.327 1.00 84.69 201 ILE A C 1
ATOM 1610 O O . ILE A 1 201 ? -3.814 -7.690 -7.152 1.00 84.69 201 ILE A O 1
ATOM 1614 N N . VAL A 1 202 ? -2.404 -8.480 -8.730 1.00 82.81 202 VAL A N 1
ATOM 1615 C CA . VAL A 1 202 ? -1.522 -9.275 -7.890 1.00 82.81 202 VAL A CA 1
ATOM 1616 C C . VAL A 1 202 ? -0.218 -8.508 -7.691 1.00 82.81 202 VAL A C 1
ATOM 1618 O O . VAL A 1 202 ? 0.422 -8.108 -8.665 1.00 82.81 202 VAL A O 1
ATOM 1621 N N . MET A 1 203 ? 0.155 -8.301 -6.429 1.00 84.69 203 MET A N 1
ATOM 1622 C CA . MET A 1 203 ? 1.383 -7.615 -6.019 1.00 84.69 203 MET A CA 1
ATOM 1623 C C . MET A 1 203 ? 1.969 -8.243 -4.749 1.00 84.69 203 MET A C 1
ATOM 1625 O O . MET A 1 203 ? 1.308 -9.051 -4.078 1.00 84.69 203 MET A O 1
ATOM 1629 N N . ASP A 1 204 ? 3.223 -7.914 -4.446 1.00 82.56 204 ASP A N 1
ATOM 1630 C CA . ASP A 1 204 ? 3.865 -8.312 -3.197 1.00 82.56 204 ASP A CA 1
ATOM 1631 C C . ASP A 1 204 ? 3.308 -7.505 -1.999 1.00 82.56 204 ASP A C 1
ATOM 1633 O O . ASP A 1 204 ? 2.411 -6.676 -2.137 1.00 82.56 204 ASP A O 1
ATOM 1637 N N . ASN A 1 205 ? 3.797 -7.779 -0.786 1.00 80.44 205 ASN A N 1
ATOM 1638 C CA . ASN A 1 205 ? 3.351 -7.077 0.424 1.00 80.44 205 ASN A CA 1
ATOM 1639 C C . ASN A 1 205 ? 4.377 -6.028 0.880 1.00 80.44 205 ASN A C 1
ATOM 1641 O O . ASN A 1 205 ? 4.762 -5.986 2.057 1.00 80.44 205 ASN A O 1
ATOM 1645 N N . ALA A 1 206 ? 4.863 -5.196 -0.042 1.00 79.19 206 ALA A N 1
ATOM 1646 C CA . ALA A 1 206 ? 5.717 -4.081 0.331 1.00 79.19 206 ALA A CA 1
ATOM 1647 C C . ALA A 1 206 ? 4.938 -3.039 1.169 1.00 79.19 206 ALA A C 1
ATOM 1649 O O . ALA A 1 206 ? 3.780 -2.717 0.873 1.00 79.19 206 ALA A O 1
ATOM 1650 N N . PRO A 1 207 ? 5.548 -2.438 2.215 1.00 80.81 207 PRO A N 1
ATOM 1651 C CA . PRO A 1 207 ? 4.855 -1.499 3.106 1.00 80.81 207 PRO A CA 1
ATOM 1652 C C . PRO A 1 207 ? 4.176 -0.318 2.395 1.00 80.81 207 PRO A C 1
ATOM 1654 O O . PRO A 1 207 ? 3.167 0.197 2.881 1.00 80.81 207 PRO A O 1
ATOM 1657 N N . TYR A 1 208 ? 4.711 0.110 1.248 1.00 80.94 208 TYR A N 1
ATOM 1658 C CA . TYR A 1 208 ? 4.171 1.210 0.446 1.00 80.94 208 TYR A CA 1
ATOM 1659 C C . TYR A 1 208 ? 2.943 0.837 -0.400 1.00 80.94 208 TYR A C 1
ATOM 1661 O O . TYR A 1 208 ? 2.250 1.747 -0.851 1.00 80.94 208 TYR A O 1
ATOM 1669 N N . HIS A 1 209 ? 2.613 -0.446 -0.570 1.00 79.25 209 HIS A N 1
ATOM 1670 C CA . HIS A 1 209 ? 1.321 -0.870 -1.130 1.00 79.25 209 HIS A CA 1
ATOM 1671 C C . HIS A 1 209 ? 0.200 -0.758 -0.088 1.00 79.25 209 HIS A C 1
ATOM 1673 O O . HIS A 1 209 ? -0.938 -0.403 -0.390 1.00 79.25 209 HIS A O 1
ATOM 1679 N N . SER A 1 210 ? 0.554 -0.948 1.182 1.00 79.00 210 SER A N 1
ATOM 1680 C CA . SER A 1 210 ? -0.350 -0.999 2.333 1.00 79.00 210 SER A CA 1
ATOM 1681 C C . SER A 1 210 ? -0.690 0.377 2.943 1.00 79.00 210 SER A C 1
ATOM 1683 O O . SER A 1 210 ? -0.931 0.498 4.151 1.00 79.00 210 SER A O 1
ATOM 1685 N N . VAL A 1 211 ? -0.754 1.447 2.139 1.00 76.50 211 VAL A N 1
ATOM 1686 C CA . VAL A 1 211 ? -1.060 2.794 2.661 1.00 76.50 211 VAL A CA 1
ATOM 1687 C C . VAL A 1 211 ? -2.501 2.859 3.168 1.00 76.50 211 VAL A C 1
ATOM 1689 O O . VAL A 1 211 ? -3.459 2.651 2.419 1.00 76.50 211 VAL A O 1
ATOM 1692 N N . LYS A 1 212 ? -2.665 3.184 4.452 1.00 79.06 212 LYS A N 1
ATOM 1693 C CA . LYS A 1 212 ? -3.976 3.355 5.088 1.00 79.06 212 LYS A CA 1
ATOM 1694 C C . LYS A 1 212 ? -4.616 4.689 4.708 1.00 79.06 212 LYS A C 1
ATOM 1696 O O . LYS A 1 212 ? -3.934 5.709 4.637 1.00 79.06 212 LYS A O 1
ATOM 1701 N N . MET A 1 213 ? -5.937 4.679 4.517 1.00 74.31 213 MET A N 1
ATOM 1702 C CA . MET A 1 213 ? -6.758 5.878 4.271 1.00 74.31 213 MET A CA 1
ATOM 1703 C C . MET A 1 213 ? -6.644 6.898 5.399 1.00 74.31 213 MET A C 1
ATOM 1705 O O . MET A 1 213 ? -6.623 8.103 5.163 1.00 74.31 213 MET A O 1
ATOM 1709 N N . GLU A 1 214 ? -6.555 6.405 6.627 1.00 82.00 214 GLU A N 1
ATOM 1710 C CA . GLU A 1 214 ? -6.295 7.216 7.798 1.00 82.00 214 GLU A CA 1
ATOM 1711 C C . GLU A 1 214 ? -5.342 6.496 8.742 1.00 82.00 214 GLU A C 1
ATOM 1713 O O . GLU A 1 214 ? -5.255 5.265 8.763 1.00 82.00 214 GLU A O 1
ATOM 1718 N N . LYS A 1 215 ? -4.615 7.269 9.547 1.00 85.12 215 LYS A N 1
ATOM 1719 C CA . LYS A 1 215 ? -3.794 6.681 10.598 1.00 85.12 215 LYS A CA 1
ATOM 1720 C C . LYS A 1 215 ? -4.697 6.282 11.759 1.00 85.12 215 LYS A C 1
ATOM 1722 O O . LYS A 1 215 ? -5.405 7.118 12.313 1.00 85.12 215 LYS A O 1
ATOM 1727 N N . ILE A 1 216 ? -4.627 5.011 12.133 1.00 88.38 216 ILE A N 1
ATOM 1728 C CA . ILE A 1 216 ? -5.328 4.481 13.300 1.00 88.38 216 ILE A CA 1
ATOM 1729 C C . ILE A 1 216 ? -4.388 4.568 14.503 1.00 88.38 216 ILE A C 1
ATOM 1731 O O . ILE A 1 216 ? -3.216 4.183 14.376 1.00 88.38 216 ILE A O 1
ATOM 1735 N N . PRO A 1 217 ? -4.871 5.036 15.667 1.00 91.44 217 PRO A N 1
ATOM 1736 C CA . PRO A 1 217 ? -4.037 5.102 16.847 1.00 91.44 217 PRO A CA 1
ATOM 1737 C C . PRO A 1 217 ? -3.470 3.739 17.246 1.00 91.44 217 PRO A C 1
ATOM 1739 O O . PRO A 1 217 ? -4.150 2.714 17.206 1.00 91.44 217 PRO A O 1
ATOM 1742 N N . ASN A 1 218 ? -2.205 3.736 17.657 1.00 89.75 218 ASN A N 1
ATOM 1743 C CA . ASN A 1 218 ? -1.503 2.540 18.113 1.00 89.75 218 ASN A CA 1
ATOM 1744 C C . ASN A 1 218 ? -0.725 2.830 19.410 1.00 89.75 218 ASN A C 1
ATOM 1746 O O . ASN A 1 218 ? -0.830 3.910 19.994 1.00 89.75 218 ASN A O 1
ATOM 1750 N N . THR A 1 219 ? 0.056 1.866 19.894 1.00 88.56 219 THR A N 1
ATOM 1751 C CA . THR A 1 219 ? 0.798 1.999 21.157 1.00 88.56 219 THR A CA 1
ATOM 1752 C C . THR A 1 219 ? 1.827 3.132 21.163 1.00 88.56 219 THR A C 1
ATOM 1754 O O . THR A 1 219 ? 2.161 3.602 22.251 1.00 88.56 219 THR A O 1
ATOM 1757 N N . SER A 1 220 ? 2.283 3.638 20.011 1.00 91.44 220 SER A N 1
ATOM 1758 C CA . SER A 1 220 ? 3.200 4.784 19.932 1.00 91.44 220 SER A CA 1
ATOM 1759 C C . SER A 1 220 ? 2.504 6.148 20.041 1.00 91.44 220 SER A C 1
ATOM 1761 O O . SER A 1 220 ? 3.151 7.118 20.429 1.00 91.44 220 SER A O 1
ATOM 1763 N N . TRP A 1 221 ? 1.192 6.232 19.793 1.00 93.75 221 TRP A N 1
ATOM 1764 C CA . TRP A 1 221 ? 0.436 7.493 19.839 1.00 93.75 221 TRP A CA 1
ATOM 1765 C C . TRP A 1 221 ? 0.379 8.093 21.242 1.00 93.75 221 TRP A C 1
ATOM 1767 O O . TRP A 1 221 ? 0.309 7.376 22.248 1.00 93.75 221 TRP A O 1
ATOM 1777 N N . ARG A 1 222 ? 0.370 9.422 21.348 1.00 93.50 222 ARG A N 1
ATOM 1778 C CA . ARG A 1 222 ? 0.170 10.106 22.631 1.00 93.50 222 ARG A CA 1
ATOM 1779 C C . ARG A 1 222 ? -1.276 9.922 23.089 1.00 93.50 222 ARG A C 1
ATOM 1781 O O . ARG A 1 222 ? -2.191 9.813 22.281 1.00 93.50 222 ARG A O 1
ATOM 1788 N N . LYS A 1 223 ? -1.496 9.913 24.409 1.00 90.25 223 LYS A N 1
ATOM 1789 C CA . LYS A 1 223 ? -2.840 9.750 24.996 1.00 90.25 223 LYS A CA 1
ATOM 1790 C C . LYS A 1 223 ? -3.831 10.768 24.416 1.00 90.25 223 LYS A C 1
ATOM 1792 O O . LYS A 1 223 ? -4.924 10.378 24.030 1.00 90.25 223 LYS A O 1
ATOM 1797 N N . ASN A 1 224 ? -3.416 12.029 24.312 1.00 91.31 224 ASN A N 1
ATOM 1798 C CA . ASN A 1 224 ? -4.264 13.109 23.811 1.00 91.31 224 ASN A CA 1
ATOM 1799 C C . ASN A 1 224 ? -4.662 12.893 22.343 1.00 91.31 224 ASN A C 1
ATOM 1801 O O . ASN A 1 224 ? -5.822 13.053 22.012 1.00 91.31 224 ASN A O 1
ATOM 1805 N N . GLU A 1 225 ? -3.756 12.398 21.495 1.00 92.69 225 GLU A N 1
ATOM 1806 C CA . GLU A 1 225 ? -4.076 12.107 20.088 1.00 92.69 225 GLU A CA 1
ATOM 1807 C C . GLU A 1 225 ? -5.127 10.989 19.957 1.00 92.69 225 GLU A C 1
ATOM 1809 O O . GLU A 1 225 ? -5.957 11.001 19.051 1.00 92.69 225 GLU A O 1
ATOM 1814 N N . ILE A 1 226 ? -5.124 10.019 20.879 1.00 91.88 226 ILE A N 1
ATOM 1815 C CA . ILE A 1 226 ? -6.152 8.968 20.936 1.00 91.88 226 ILE A CA 1
ATOM 1816 C C . ILE A 1 226 ? -7.495 9.550 21.415 1.00 91.88 226 ILE A C 1
ATOM 1818 O O . ILE A 1 226 ? -8.547 9.163 20.902 1.00 91.88 226 ILE A O 1
ATOM 1822 N N . ILE A 1 227 ? -7.451 10.475 22.383 1.00 91.12 227 ILE A N 1
ATOM 1823 C CA . ILE A 1 227 ? -8.613 11.221 22.892 1.00 91.12 227 ILE A CA 1
ATOM 1824 C C . ILE A 1 227 ? -9.216 12.113 21.811 1.00 91.12 227 ILE A C 1
ATOM 1826 O O . ILE A 1 227 ? -10.424 12.269 21.804 1.00 91.12 227 ILE A O 1
ATOM 1830 N N . ASP A 1 228 ? -8.426 12.642 20.882 1.00 91.56 228 ASP A N 1
ATOM 1831 C CA . ASP A 1 228 ? -8.952 13.425 19.761 1.00 91.56 228 ASP A CA 1
ATOM 1832 C C . ASP A 1 228 ? -9.556 12.511 18.679 1.00 91.56 228 ASP A C 1
ATOM 1834 O O . ASP A 1 228 ? -10.608 12.803 18.102 1.00 91.56 228 ASP A O 1
ATOM 1838 N N . TRP A 1 229 ? -8.923 11.359 18.421 1.00 92.56 229 TRP A N 1
ATOM 1839 C CA . TRP A 1 229 ? -9.369 10.434 17.380 1.00 92.56 229 TRP A CA 1
ATOM 1840 C C . TRP A 1 229 ? -10.711 9.765 17.713 1.00 92.56 229 TRP A C 1
ATOM 1842 O O . TRP A 1 229 ? -11.592 9.731 16.857 1.00 92.56 229 TRP A O 1
ATOM 1852 N N . LEU A 1 230 ? -10.918 9.257 18.933 1.00 90.88 230 LEU A N 1
ATOM 1853 C CA . LEU A 1 230 ? -12.134 8.500 19.286 1.00 90.88 230 LEU A CA 1
ATOM 1854 C C . LEU A 1 230 ? -13.447 9.316 19.150 1.00 90.88 230 LEU A C 1
ATOM 1856 O O . LEU A 1 230 ? -14.362 8.846 18.465 1.00 90.88 230 LEU A O 1
ATOM 1860 N N . PRO A 1 231 ? -13.560 10.545 19.687 1.00 90.00 231 PRO A N 1
ATOM 1861 C CA . PRO A 1 231 ? -14.717 11.416 19.493 1.00 90.00 231 PRO A CA 1
ATOM 1862 C C . PRO A 1 231 ? -14.910 11.832 18.040 1.00 90.00 231 PRO A C 1
ATOM 1864 O O . PRO A 1 231 ? -16.050 11.910 17.588 1.00 90.00 231 PRO A O 1
ATOM 1867 N N . SER A 1 232 ? -13.828 12.007 17.266 1.00 89.00 232 SER A N 1
ATOM 1868 C CA . SER A 1 232 ? -13.944 12.262 15.820 1.00 89.00 232 SER A CA 1
ATOM 1869 C C . SER A 1 232 ? -14.651 11.122 15.069 1.00 89.00 232 SER A C 1
ATOM 1871 O O . SER A 1 232 ? -15.208 11.330 13.993 1.00 89.00 232 SER A O 1
ATOM 1873 N N . LYS A 1 233 ? -14.669 9.914 15.651 1.00 88.62 233 LYS A N 1
ATOM 1874 C CA . LYS A 1 233 ? -15.393 8.731 15.159 1.00 88.62 233 LYS A CA 1
ATOM 1875 C C . LYS A 1 233 ? -16.766 8.538 15.810 1.00 88.62 233 LYS A C 1
ATOM 1877 O O . LYS A 1 233 ? -17.378 7.485 15.642 1.00 88.62 233 LYS A O 1
ATOM 1882 N N . GLY A 1 234 ? -17.254 9.537 16.546 1.00 85.50 234 GLY A N 1
ATOM 1883 C CA . GLY A 1 234 ? -18.538 9.497 17.245 1.00 85.50 234 GLY A CA 1
ATOM 1884 C C . GLY A 1 234 ? -18.534 8.594 18.478 1.00 85.50 234 GLY A C 1
ATOM 1885 O O . GLY A 1 234 ? -19.580 8.057 18.840 1.00 85.50 234 GLY A O 1
ATOM 1886 N N . LYS A 1 235 ? -17.367 8.363 19.099 1.00 86.31 235 LYS A N 1
ATOM 1887 C CA . LYS A 1 235 ? -17.263 7.591 20.342 1.00 86.31 235 LYS A CA 1
ATOM 1888 C C . LYS A 1 235 ? -17.173 8.500 21.547 1.00 86.31 235 LYS A C 1
ATOM 1890 O O . LYS A 1 235 ? -16.270 9.323 21.650 1.00 86.31 235 LYS A O 1
ATOM 1895 N N . GLU A 1 236 ? -18.086 8.282 22.481 1.00 84.50 236 GLU A N 1
ATOM 1896 C CA . GLU A 1 236 ? -18.000 8.874 23.804 1.00 84.50 236 GLU A CA 1
ATOM 1897 C C . GLU A 1 236 ? -16.872 8.201 24.583 1.00 84.50 236 GLU A C 1
ATOM 1899 O O . GLU A 1 236 ? -16.763 6.972 24.635 1.00 84.50 236 GLU A O 1
ATOM 1904 N N . ILE A 1 237 ? -16.007 9.029 25.155 1.00 86.75 237 ILE A N 1
ATOM 1905 C CA . ILE A 1 237 ? -14.868 8.601 25.956 1.00 86.75 237 ILE A CA 1
ATOM 1906 C C . ILE A 1 237 ? -14.939 9.273 27.318 1.00 86.75 237 ILE A C 1
ATOM 1908 O O . ILE A 1 237 ? -15.348 10.426 27.443 1.00 86.75 237 ILE A O 1
ATOM 1912 N N . ASP A 1 238 ? -14.496 8.552 28.337 1.00 84.44 238 ASP A N 1
ATOM 1913 C CA . ASP A 1 238 ? -14.255 9.132 29.648 1.00 84.44 238 ASP A CA 1
ATOM 1914 C C . ASP A 1 238 ? -12.815 9.668 29.686 1.00 84.44 238 ASP A C 1
ATOM 1916 O O . ASP A 1 238 ? -11.848 8.925 29.509 1.00 84.44 238 ASP A O 1
ATOM 1920 N N . ASN A 1 239 ? -12.662 10.974 29.921 1.00 80.75 239 ASN A N 1
ATOM 1921 C CA . ASN A 1 239 ? -11.360 11.651 29.949 1.00 80.75 239 ASN A CA 1
ATOM 1922 C C . ASN A 1 239 ? -10.424 11.137 31.061 1.00 80.75 239 ASN A C 1
ATOM 1924 O O . ASN A 1 239 ? -9.204 11.339 30.995 1.00 80.75 239 ASN A O 1
ATOM 1928 N N . THR A 1 240 ? -10.962 10.441 32.067 1.00 85.88 240 THR A N 1
ATOM 1929 C CA . THR A 1 240 ? -10.170 9.813 33.133 1.00 85.88 240 THR A CA 1
ATOM 1930 C C . THR A 1 240 ? -9.490 8.514 32.689 1.00 85.88 240 THR A C 1
ATOM 1932 O O . THR A 1 240 ? -8.503 8.107 33.308 1.00 85.88 240 THR A O 1
ATOM 1935 N N . MET A 1 241 ? -9.932 7.911 31.576 1.00 85.88 241 MET A N 1
ATOM 1936 C CA . MET A 1 241 ? -9.397 6.647 31.062 1.00 85.88 241 MET A CA 1
ATOM 1937 C C . MET A 1 241 ? -7.895 6.704 30.820 1.00 85.88 241 MET A C 1
ATOM 1939 O O . MET A 1 241 ? -7.353 7.689 30.309 1.00 85.88 241 MET A O 1
ATOM 1943 N N . VAL A 1 242 ? -7.194 5.614 31.122 1.00 90.75 242 VAL A N 1
ATOM 1944 C CA . VAL A 1 242 ? -5.765 5.492 30.806 1.00 90.75 242 VAL A CA 1
ATOM 1945 C C . VAL A 1 242 ? -5.556 5.107 29.340 1.00 90.75 242 VAL A C 1
ATOM 1947 O O . VAL A 1 242 ? -6.428 4.539 28.686 1.00 90.75 242 VAL A O 1
ATOM 1950 N N . LYS A 1 243 ? -4.355 5.357 28.801 1.00 89.88 243 LYS A N 1
ATOM 1951 C CA . LYS A 1 243 ? -4.016 5.060 27.394 1.00 89.88 243 LYS A CA 1
ATOM 1952 C C . LYS A 1 243 ? -4.346 3.617 26.982 1.00 89.88 243 LYS A C 1
ATOM 1954 O O . LYS A 1 243 ? -4.833 3.390 25.881 1.00 89.88 243 LYS A O 1
ATOM 1959 N N . ALA A 1 244 ? -4.128 2.647 27.870 1.00 88.81 244 ALA A N 1
ATOM 1960 C CA . ALA A 1 244 ? -4.441 1.242 27.609 1.00 88.81 244 ALA A CA 1
ATOM 1961 C C . ALA A 1 244 ? -5.954 0.949 27.513 1.00 88.81 244 ALA A C 1
ATOM 1963 O O . ALA A 1 244 ? -6.357 0.004 26.841 1.00 88.81 244 ALA A O 1
ATOM 1964 N N . GLU A 1 245 ? -6.808 1.723 28.187 1.00 89.62 245 GLU A N 1
ATOM 1965 C CA . GLU A 1 245 ? -8.271 1.617 28.066 1.00 89.62 245 GLU A CA 1
ATOM 1966 C C . GLU A 1 245 ? -8.743 2.219 26.749 1.00 89.62 245 GLU A C 1
ATOM 1968 O O . GLU A 1 245 ? -9.470 1.564 26.006 1.00 89.62 245 GLU A O 1
ATOM 1973 N N . LEU A 1 246 ? -8.223 3.395 26.395 1.00 89.75 246 LEU A N 1
ATOM 1974 C CA . LEU A 1 246 ? -8.506 4.034 25.112 1.00 89.75 246 LEU A CA 1
ATOM 1975 C C . LEU A 1 246 ? -8.086 3.145 23.929 1.00 89.75 246 LEU A C 1
ATOM 1977 O O . LEU A 1 246 ? -8.859 2.951 22.996 1.00 89.75 246 LEU A O 1
ATOM 1981 N N . LEU A 1 247 ? -6.905 2.516 23.992 1.00 90.88 247 LEU A N 1
ATOM 1982 C CA . LEU A 1 247 ? -6.448 1.582 22.954 1.00 90.88 247 LEU A CA 1
ATOM 1983 C C . LEU A 1 247 ? -7.318 0.322 22.840 1.00 90.88 247 LEU A C 1
ATOM 1985 O O . LEU A 1 247 ? -7.409 -0.243 21.753 1.00 90.88 247 LEU A O 1
ATOM 1989 N N . ARG A 1 248 ? -7.990 -0.112 23.916 1.00 89.69 248 ARG A N 1
ATOM 1990 C CA . ARG A 1 248 ? -8.969 -1.211 23.839 1.00 89.69 248 ARG A CA 1
ATOM 1991 C C . ARG A 1 248 ? -10.213 -0.800 23.057 1.00 89.69 248 ARG A C 1
ATOM 1993 O O . ARG A 1 248 ? -10.697 -1.593 22.257 1.00 89.69 248 ARG A O 1
ATOM 2000 N N . ILE A 1 249 ? -10.678 0.437 23.226 1.00 88.12 249 ILE A N 1
ATOM 2001 C CA . ILE A 1 249 ? -11.784 0.988 22.428 1.00 88.12 249 ILE A CA 1
ATOM 2002 C C . ILE A 1 249 ? -11.356 1.104 20.960 1.00 88.12 249 ILE A C 1
ATOM 2004 O O . ILE A 1 249 ? -12.068 0.637 20.072 1.00 88.12 249 ILE A O 1
ATOM 2008 N N . VAL A 1 250 ? -10.152 1.630 20.700 1.00 89.06 250 VAL A N 1
ATOM 2009 C CA . VAL A 1 250 ? -9.586 1.677 19.340 1.00 89.06 250 VAL A CA 1
ATOM 2010 C C . VAL A 1 250 ? -9.503 0.276 18.734 1.00 89.06 250 VAL A C 1
ATOM 2012 O O . VAL A 1 250 ? -9.854 0.105 17.576 1.00 89.06 250 VAL A O 1
ATOM 2015 N N . ALA A 1 251 ? -9.107 -0.751 19.490 1.00 86.25 251 ALA A N 1
ATOM 2016 C CA . ALA A 1 251 ? -9.010 -2.118 18.978 1.00 86.25 251 ALA A CA 1
ATOM 2017 C C . ALA A 1 251 ? -10.359 -2.725 18.549 1.00 86.25 251 ALA A C 1
ATOM 2019 O O . ALA A 1 251 ? -10.365 -3.575 17.661 1.00 86.25 251 ALA A O 1
ATOM 2020 N N . ILE A 1 252 ? -11.472 -2.292 19.149 1.00 84.94 252 ILE A N 1
ATOM 2021 C CA . ILE A 1 252 ? -12.831 -2.701 18.755 1.00 84.94 252 ILE A CA 1
ATOM 2022 C C . ILE A 1 252 ? -13.259 -1.976 17.473 1.00 84.94 252 ILE A C 1
ATOM 2024 O O . ILE A 1 252 ? -13.913 -2.553 16.610 1.00 84.94 252 ILE A O 1
ATOM 2028 N N . GLU A 1 253 ? -12.880 -0.708 17.334 1.00 82.38 253 GLU A N 1
ATOM 2029 C CA . GLU A 1 253 ? -13.332 0.140 16.229 1.00 82.38 253 GLU A CA 1
ATOM 2030 C C . GLU A 1 253 ? -12.420 0.100 15.005 1.00 82.38 253 GLU A C 1
ATOM 2032 O O . GLU A 1 253 ? -12.880 0.376 13.897 1.00 82.38 253 GLU A O 1
ATOM 2037 N N . LYS A 1 254 ? -11.143 -0.259 15.181 1.00 79.69 254 LYS A N 1
ATOM 2038 C CA . LYS A 1 254 ? -10.111 -0.130 14.147 1.00 79.69 254 LYS A CA 1
ATOM 2039 C C . LYS A 1 254 ? -10.514 -0.785 12.837 1.00 79.69 254 LYS A C 1
ATOM 2041 O O . LYS A 1 254 ? -10.271 -0.179 11.808 1.00 79.69 254 LYS A O 1
ATOM 2046 N N . GLU A 1 255 ? -11.162 -1.954 12.855 1.00 77.50 255 GLU A N 1
ATOM 2047 C CA . GLU A 1 255 ? -11.481 -2.700 11.630 1.00 77.50 255 GLU A CA 1
ATOM 2048 C C . GLU A 1 255 ? -12.408 -1.910 10.697 1.00 77.50 255 GLU A C 1
ATOM 2050 O O . GLU A 1 255 ? -12.256 -1.980 9.482 1.00 77.50 255 GLU A O 1
ATOM 2055 N N . LYS A 1 256 ? -13.284 -1.050 11.237 1.00 76.94 256 LYS A N 1
ATOM 2056 C CA . LYS A 1 256 ? -14.147 -0.170 10.425 1.00 76.94 256 LYS A CA 1
ATOM 2057 C C . LYS A 1 256 ? -13.359 0.887 9.650 1.00 76.94 256 LYS A C 1
ATOM 2059 O O . LYS A 1 256 ? -13.804 1.353 8.601 1.00 76.94 256 LYS A O 1
ATOM 2064 N N . TYR A 1 257 ? -12.205 1.269 10.184 1.00 78.06 257 TYR A N 1
ATOM 2065 C CA . TYR A 1 257 ? -11.339 2.329 9.674 1.00 78.06 257 TYR A CA 1
ATOM 2066 C C . TYR A 1 257 ? -10.052 1.775 9.052 1.00 78.06 257 TYR A C 1
ATOM 2068 O O . TYR A 1 257 ? -9.248 2.532 8.513 1.00 78.06 257 TYR A O 1
ATOM 2076 N N . ASN A 1 258 ? -9.858 0.451 9.085 1.00 73.44 258 ASN A N 1
ATOM 2077 C CA . ASN A 1 258 ? -8.654 -0.262 8.657 1.00 73.44 258 ASN A CA 1
ATOM 2078 C C . ASN A 1 258 ? -8.556 -0.399 7.132 1.00 73.44 258 ASN A C 1
ATOM 2080 O O . ASN A 1 258 ? -8.121 -1.425 6.616 1.00 73.44 258 ASN A O 1
ATOM 2084 N N . LYS A 1 259 ? -8.955 0.650 6.416 1.00 74.06 259 LYS A N 1
ATOM 2085 C CA . LYS A 1 259 ? -9.117 0.673 4.966 1.00 74.06 259 LYS A CA 1
ATOM 2086 C C . LYS A 1 259 ? -7.831 1.111 4.285 1.00 74.06 259 LYS A C 1
ATOM 2088 O O . LYS A 1 259 ? -7.201 2.088 4.705 1.00 74.06 259 LYS A O 1
ATOM 2093 N N . TYR A 1 260 ? -7.458 0.413 3.222 1.00 71.56 260 TYR A N 1
ATOM 2094 C CA . TYR A 1 260 ? -6.335 0.798 2.380 1.00 71.56 260 TYR A CA 1
ATOM 2095 C C . TYR A 1 260 ? -6.795 1.755 1.283 1.00 71.56 260 TYR A C 1
ATOM 2097 O O . TYR A 1 260 ? -7.919 1.671 0.783 1.00 71.56 260 TYR A O 1
ATOM 2105 N N . ILE A 1 261 ? -5.926 2.698 0.915 1.00 70.31 261 ILE A N 1
ATOM 2106 C CA . ILE A 1 261 ? -6.246 3.688 -0.122 1.00 70.31 261 ILE A CA 1
ATOM 2107 C C . ILE A 1 261 ? -6.495 2.999 -1.471 1.00 70.31 261 ILE A C 1
ATOM 2109 O O . ILE A 1 261 ? -7.330 3.457 -2.253 1.00 70.31 261 ILE A O 1
ATOM 2113 N N . ILE A 1 262 ? -5.778 1.906 -1.731 1.00 71.50 262 ILE A N 1
ATOM 2114 C CA . ILE A 1 262 ? -5.877 1.139 -2.972 1.00 71.50 262 ILE A CA 1
ATOM 2115 C C . ILE A 1 262 ? -7.222 0.405 -3.104 1.00 71.50 262 ILE A C 1
ATOM 2117 O O . ILE A 1 262 ? -7.764 0.361 -4.205 1.00 71.50 262 ILE A O 1
ATOM 2121 N N . ASP A 1 263 ? -7.819 -0.037 -1.991 1.00 67.88 263 ASP A N 1
ATOM 2122 C CA . ASP A 1 263 ? -9.070 -0.815 -1.976 1.00 67.88 263 ASP A CA 1
ATOM 2123 C C . ASP A 1 263 ? -10.326 0.062 -2.074 1.00 67.88 263 ASP A C 1
ATOM 2125 O O . ASP A 1 263 ? -11.330 -0.312 -2.675 1.00 67.88 263 ASP A O 1
ATOM 2129 N N . GLU A 1 264 ? -10.294 1.268 -1.502 1.00 63.06 264 GLU A N 1
ATOM 2130 C CA . GLU A 1 264 ? -11.469 2.151 -1.441 1.00 63.06 264 GLU A CA 1
ATOM 2131 C C . GLU A 1 264 ? -11.676 3.000 -2.703 1.00 63.06 264 GLU A C 1
ATOM 2133 O O . GLU A 1 264 ? -12.724 3.636 -2.858 1.00 63.06 264 GLU A O 1
ATOM 2138 N N . ARG A 1 265 ? -10.687 3.067 -3.599 1.00 55.44 265 ARG A N 1
ATOM 2139 C CA . ARG A 1 265 ? -10.772 3.857 -4.836 1.00 55.44 265 ARG A CA 1
ATOM 2140 C C . ARG A 1 265 ? -11.442 3.182 -6.034 1.00 55.44 265 ARG A C 1
ATOM 2142 O O . ARG A 1 265 ? -12.090 3.924 -6.772 1.00 55.44 265 ARG A O 1
ATOM 2149 N N . PRO A 1 266 ? -11.431 1.852 -6.231 1.00 52.97 266 PRO A N 1
ATOM 2150 C CA . PRO A 1 266 ? -12.254 1.203 -7.257 1.00 52.97 266 PRO A CA 1
ATOM 2151 C C . PRO A 1 266 ? -13.773 1.204 -6.954 1.00 52.97 266 PRO A C 1
ATOM 2153 O O . PRO A 1 266 ? -14.495 0.302 -7.369 1.00 52.97 266 PRO A O 1
ATOM 2156 N N . LYS A 1 267 ? -14.316 2.243 -6.292 1.00 47.16 267 LYS A N 1
ATOM 2157 C CA . LYS A 1 267 ? -15.759 2.401 -5.993 1.00 47.16 267 LYS A CA 1
ATOM 2158 C C . LYS A 1 267 ? -16.668 2.404 -7.228 1.00 47.16 267 LYS A C 1
ATOM 2160 O O . LYS A 1 267 ? -17.867 2.159 -7.084 1.00 47.16 267 LYS A O 1
ATOM 2165 N N . ASN A 1 268 ? -16.109 2.567 -8.428 1.00 42.25 268 ASN A N 1
ATOM 2166 C CA . ASN A 1 268 ? -16.727 2.057 -9.651 1.00 42.25 268 ASN A CA 1
ATOM 2167 C C . ASN A 1 268 ? -16.315 0.588 -9.835 1.00 42.25 268 ASN A C 1
ATOM 2169 O O . ASN A 1 268 ? -15.306 0.248 -10.443 1.00 42.25 268 ASN A O 1
ATOM 2173 N N . ARG A 1 269 ? -17.129 -0.225 -9.160 1.00 50.72 269 ARG A N 1
ATOM 2174 C CA . ARG A 1 269 ? -17.110 -1.664 -8.892 1.00 50.72 269 ARG A CA 1
ATOM 2175 C C . ARG A 1 269 ? -16.644 -2.541 -10.052 1.00 50.72 269 ARG A C 1
ATOM 2177 O O . ARG A 1 269 ? -17.499 -3.075 -10.755 1.00 50.72 269 ARG A O 1
ATOM 2184 N N . THR A 1 270 ? -15.345 -2.813 -10.149 1.00 51.28 270 THR A N 1
ATOM 2185 C CA . THR A 1 270 ? -14.899 -3.953 -10.959 1.00 51.28 270 THR A CA 1
ATOM 2186 C C . THR A 1 270 ? -13.478 -4.467 -10.724 1.00 51.28 270 THR A C 1
ATOM 2188 O O . THR A 1 270 ? -13.068 -5.370 -11.431 1.00 51.28 270 THR A O 1
ATOM 2191 N N . LYS A 1 271 ? -12.677 -3.938 -9.797 1.00 56.72 271 LYS A N 1
ATOM 2192 C CA . LYS A 1 271 ? -11.245 -4.291 -9.730 1.00 56.72 271 LYS A CA 1
ATOM 2193 C C . LYS A 1 271 ? -10.844 -4.604 -8.293 1.00 56.72 271 LYS A C 1
ATOM 2195 O O . LYS A 1 271 ? -11.093 -3.775 -7.421 1.00 56.72 271 LYS A O 1
ATOM 2200 N N . LEU A 1 272 ? -10.278 -5.788 -8.057 1.00 57.41 272 LEU A N 1
ATOM 2201 C CA . LEU A 1 272 ? -9.850 -6.269 -6.740 1.00 57.41 272 LEU A CA 1
ATOM 2202 C C . LEU A 1 272 ? -8.319 -6.275 -6.675 1.00 57.41 272 LEU A C 1
ATOM 2204 O O . LEU A 1 272 ? -7.666 -6.813 -7.566 1.00 57.41 272 LEU A O 1
ATOM 2208 N N . CYS A 1 273 ? -7.744 -5.685 -5.632 1.00 55.12 273 CYS A N 1
ATOM 2209 C CA . CYS A 1 273 ? -6.320 -5.835 -5.336 1.00 55.12 273 CYS A CA 1
ATOM 2210 C C . CYS A 1 273 ? -6.164 -6.978 -4.335 1.00 55.12 273 CYS A C 1
ATOM 2212 O O . CYS A 1 273 ? -6.908 -7.043 -3.358 1.00 55.12 273 CYS A O 1
ATOM 2214 N N . SER A 1 274 ? -5.234 -7.894 -4.584 1.00 53.34 274 SER A N 1
ATOM 2215 C CA . SER A 1 274 ? -4.966 -9.000 -3.668 1.00 53.34 274 SER A CA 1
ATOM 2216 C C . SER A 1 274 ? -3.472 -9.239 -3.543 1.00 53.34 274 SER A C 1
ATOM 2218 O O . SER A 1 274 ? -2.806 -9.547 -4.534 1.00 53.34 274 SER A O 1
ATOM 2220 N N . ASP A 1 275 ? -2.974 -9.165 -2.314 1.00 45.28 275 ASP A N 1
ATOM 2221 C CA . ASP A 1 275 ? -1.596 -9.518 -1.995 1.00 45.28 275 ASP A CA 1
ATOM 2222 C C . ASP A 1 275 ? -1.389 -11.027 -2.173 1.00 45.28 275 ASP A C 1
ATOM 2224 O O . ASP A 1 275 ? -2.218 -11.843 -1.752 1.00 45.28 275 ASP A O 1
ATOM 2228 N N . ILE A 1 276 ? -0.243 -11.420 -2.732 1.00 34.56 276 ILE A N 1
ATOM 2229 C CA . ILE A 1 276 ? 0.101 -12.830 -2.993 1.00 34.56 276 ILE A CA 1
ATOM 2230 C C . ILE A 1 276 ? 0.004 -13.702 -1.721 1.00 34.56 276 ILE A C 1
ATOM 2232 O O . ILE A 1 276 ? -0.432 -14.851 -1.786 1.00 34.56 276 ILE A O 1
ATOM 2236 N N . HIS A 1 277 ? 0.317 -13.156 -0.539 1.00 30.05 277 HIS A N 1
ATOM 2237 C CA . HIS A 1 277 ? 0.198 -13.888 0.734 1.00 30.05 277 HIS A CA 1
ATOM 2238 C C . HIS A 1 277 ? -1.248 -14.256 1.105 1.00 30.05 277 HIS A C 1
ATOM 2240 O O . HIS A 1 277 ? -1.466 -15.235 1.814 1.00 30.05 277 HIS A O 1
ATOM 2246 N N . HIS A 1 278 ? -2.245 -13.514 0.617 1.00 30.95 278 HIS A N 1
ATOM 2247 C CA . HIS A 1 278 ? -3.654 -13.856 0.814 1.00 30.95 278 HIS A CA 1
ATOM 2248 C C . HIS A 1 278 ? -4.148 -14.951 -0.145 1.00 30.95 278 HIS A C 1
ATOM 2250 O O . HIS A 1 278 ? -5.181 -15.562 0.129 1.00 30.95 278 HIS A O 1
ATOM 2256 N N . ILE A 1 279 ? -3.423 -15.205 -1.241 1.00 31.30 279 ILE A N 1
ATOM 2257 C CA . ILE A 1 279 ? -3.794 -16.174 -2.282 1.00 31.30 279 ILE A CA 1
ATOM 2258 C C . ILE A 1 279 ? -3.152 -17.551 -2.032 1.00 31.30 279 ILE A C 1
ATOM 2260 O O . ILE A 1 279 ? -3.756 -18.566 -2.366 1.00 31.30 279 ILE A O 1
ATOM 2264 N N . ILE A 1 280 ? -1.958 -17.597 -1.426 1.00 23.72 280 ILE A N 1
ATOM 2265 C CA . ILE A 1 280 ? -1.137 -18.822 -1.336 1.00 23.72 280 ILE A CA 1
ATOM 2266 C C . ILE A 1 280 ? -1.362 -19.646 -0.045 1.00 23.72 280 ILE A C 1
ATOM 2268 O O . ILE A 1 280 ? -0.985 -20.812 -0.003 1.00 23.72 280 ILE A O 1
ATOM 2272 N N . GLU A 1 281 ? -2.030 -19.127 0.992 1.00 24.92 281 GLU A N 1
ATOM 2273 C CA . GLU A 1 281 ? -2.356 -19.916 2.203 1.00 24.92 281 GLU A CA 1
ATOM 2274 C C . GLU A 1 281 ? -3.733 -20.619 2.132 1.00 24.92 281 GLU A C 1
ATOM 2276 O O . GLU A 1 281 ? -4.588 -20.401 2.996 1.00 24.92 281 GLU A O 1
ATOM 2281 N N . ASN A 1 282 ? -3.943 -21.475 1.124 1.00 28.48 282 ASN A N 1
ATOM 2282 C CA . ASN A 1 282 ? -5.016 -22.486 1.109 1.00 28.48 282 ASN A CA 1
ATOM 2283 C C . ASN A 1 282 ? -4.449 -23.881 0.847 1.00 28.48 282 ASN A C 1
ATOM 2285 O O . ASN A 1 282 ? -3.716 -24.032 -0.154 1.00 28.48 282 ASN A O 1
#